Protein AF-E3BFI1-F1 (afdb_monomer_lite)

Sequence (284 aa):
MFFKNRLIMLGAMVSLSGAVFADGFNFNNPDGLTVDVVDENNTSLYHSMASMDGFGWTPQTDYVTVTAKNADNSEVFRKDFRTSLHGNGPMCNYTLLLSEYEGYKHEMSSLSSRGCTSDEDNYHPNTGVPKYTLDNASDHVFNPSFRKEGEEFAADSVHGWVRPGEIRTYTPDDAYWSSPSVNIHEGDILSTAAYDPYSSYIICEDNTPAMGTKTFVYRKVDGEYTCTLKAATGACENAWNNSQLYRKGDIVSYQGILWEARFVSYGFPPSNWLWKEVGTSECN

Foldseek 3Di:
DDDDDDDPPPPPPPPPVPPPQQEKEKEQALQQWWKWKAAPVRDTPDTGSANIDMDGHHDPHQWIWIWTAHPVRDTQDIDIKGFCPPPFDDHWYKYKYDDSPQGIWMDFAPRGGPVIDHTDDSGHDPAWWFKEKEHECAQFWWFKWKAFPPDDIDGQPPHGTQHNRYMYIDTCSGPRNCDPRHNDTFQTQMWIFTQTPVPGTATAGGRDGRTDYWYWYFYADPNDTHIYTDDPPDDDPQADDQADWDAAQRWHDDPQWIKGANHTDHNDDRPDPRIDTDGGHPHD

Radius of gyration: 22.27 Å; chains: 1; bounding box: 77×54×62 Å

Organism: NCBI:txid796620

pLDDT: mean 85.88, std 17.47, range [28.8, 98.69]

Structure (mmCIF, N/CA/C/O backbone):
data_AF-E3BFI1-F1
#
_entry.id   AF-E3BFI1-F1
#
loop_
_atom_site.group_PDB
_atom_site.id
_atom_site.type_symbol
_atom_site.label_atom_id
_atom_site.label_alt_id
_atom_site.label_comp_id
_atom_site.label_asym_id
_atom_site.label_entity_id
_atom_site.label_seq_id
_atom_site.pdbx_PDB_ins_code
_atom_site.Cartn_x
_atom_site.Cartn_y
_atom_site.Cartn_z
_atom_site.occupancy
_atom_site.B_iso_or_equiv
_atom_site.auth_seq_id
_atom_site.auth_comp_id
_atom_site.auth_asym_id
_atom_site.auth_atom_id
_atom_site.pdbx_PDB_model_num
ATOM 1 N N . MET A 1 1 ? 53.735 19.565 41.461 1.00 40.72 1 MET A N 1
ATOM 2 C CA . MET A 1 1 ? 53.172 20.334 40.334 1.00 40.72 1 MET A CA 1
ATOM 3 C C . MET A 1 1 ? 52.119 19.450 39.676 1.00 40.72 1 MET A C 1
ATOM 5 O O . MET A 1 1 ? 52.469 18.459 39.050 1.00 40.72 1 MET A O 1
ATOM 9 N N . PHE A 1 2 ? 50.848 19.717 39.986 1.00 30.78 2 PHE A N 1
ATOM 10 C CA . PHE A 1 2 ? 49.659 19.157 39.326 1.00 30.78 2 PHE A CA 1
ATOM 11 C C . PHE A 1 2 ? 49.600 19.702 37.872 1.00 30.78 2 PHE A C 1
ATOM 13 O O . PHE A 1 2 ? 50.243 20.712 37.616 1.00 30.78 2 PHE A O 1
ATOM 20 N N . PHE A 1 3 ? 48.937 19.166 36.845 1.00 28.80 3 PHE A N 1
ATOM 21 C CA . PHE A 1 3 ? 47.706 18.385 36.682 1.00 28.80 3 PHE A CA 1
ATOM 22 C C . PHE A 1 3 ? 47.855 17.527 35.402 1.00 28.80 3 PHE A C 1
ATOM 24 O O . PHE A 1 3 ? 48.334 18.026 34.385 1.00 28.80 3 PHE A O 1
ATOM 31 N N . LYS A 1 4 ? 47.396 16.267 35.403 1.00 32.38 4 LYS A N 1
ATOM 32 C CA . LYS A 1 4 ? 47.105 15.520 34.163 1.00 32.38 4 LYS A CA 1
ATOM 33 C C . LYS A 1 4 ? 45.621 15.722 33.853 1.00 32.38 4 LYS A C 1
ATOM 35 O O . LYS A 1 4 ? 44.774 15.177 34.557 1.00 32.38 4 LYS A O 1
ATOM 40 N N . ASN A 1 5 ? 45.328 16.524 32.830 1.00 31.64 5 ASN A N 1
ATOM 41 C CA . ASN A 1 5 ? 43.980 16.732 32.305 1.00 31.64 5 ASN A CA 1
ATOM 42 C C . ASN A 1 5 ? 43.389 15.392 31.853 1.00 31.64 5 ASN A C 1
ATOM 44 O O . ASN A 1 5 ? 43.805 14.828 30.842 1.00 31.64 5 ASN A O 1
ATOM 48 N N . ARG A 1 6 ? 42.415 14.880 32.609 1.00 34.94 6 ARG A N 1
ATOM 49 C CA . ARG A 1 6 ? 41.494 13.858 32.118 1.00 34.94 6 ARG A CA 1
ATOM 50 C C . ARG A 1 6 ? 40.399 14.582 31.350 1.00 34.94 6 ARG A C 1
ATOM 52 O O . ARG A 1 6 ? 39.534 15.214 31.946 1.00 34.94 6 ARG A O 1
ATOM 59 N N . LEU A 1 7 ? 40.489 14.510 30.028 1.00 31.66 7 LEU A N 1
ATOM 60 C CA . LEU A 1 7 ? 39.413 14.886 29.127 1.00 31.66 7 LEU A CA 1
ATOM 61 C C . LEU A 1 7 ? 38.266 13.893 29.366 1.00 31.66 7 LEU A C 1
ATOM 63 O O . LEU A 1 7 ? 38.377 12.712 29.037 1.00 31.66 7 LEU A O 1
ATOM 67 N N . ILE A 1 8 ? 37.209 14.349 30.030 1.00 37.03 8 ILE A N 1
ATOM 68 C CA . ILE A 1 8 ? 35.965 13.597 30.167 1.00 37.03 8 ILE A CA 1
ATOM 69 C C . ILE A 1 8 ? 35.281 13.694 28.804 1.00 37.03 8 ILE A C 1
ATOM 71 O O . ILE A 1 8 ? 34.771 14.752 28.442 1.00 37.03 8 ILE A O 1
ATOM 75 N N . MET A 1 9 ? 35.307 12.609 28.025 1.00 33.12 9 MET A N 1
ATOM 76 C CA . MET A 1 9 ? 34.379 12.454 26.908 1.00 33.12 9 MET A CA 1
ATOM 77 C C . MET A 1 9 ? 32.974 12.350 27.505 1.00 33.12 9 MET A C 1
ATOM 79 O O . MET A 1 9 ? 32.570 11.290 27.980 1.00 33.12 9 MET A O 1
ATOM 83 N N . LEU A 1 10 ? 32.237 13.464 27.514 1.00 35.16 10 LEU A N 1
ATOM 84 C CA . LEU A 1 10 ? 30.782 13.410 27.554 1.00 35.16 10 LEU A CA 1
ATOM 85 C C . LEU A 1 10 ? 30.345 12.780 26.229 1.00 35.16 10 LEU A C 1
ATOM 87 O O . LEU A 1 10 ? 30.295 13.446 25.197 1.00 35.16 10 LEU A O 1
ATOM 91 N N . GLY A 1 11 ? 30.075 11.477 26.258 1.00 33.56 11 GLY A N 1
ATOM 92 C CA . GLY A 1 11 ? 29.303 10.823 25.216 1.00 33.56 11 GLY A CA 1
ATOM 93 C C . GLY A 1 11 ? 27.906 11.424 25.231 1.00 33.56 11 GLY A C 1
ATOM 94 O O . GLY A 1 11 ? 27.077 11.050 26.056 1.00 33.56 11 GLY A O 1
ATOM 95 N N . ALA A 1 12 ? 27.661 12.389 24.349 1.00 34.16 12 ALA A N 1
ATOM 96 C CA . ALA A 1 12 ? 26.314 12.790 24.002 1.00 34.16 12 ALA A CA 1
ATOM 97 C C . ALA A 1 12 ? 25.669 11.594 23.291 1.00 34.16 12 ALA A C 1
ATOM 99 O O . ALA A 1 12 ? 25.825 11.420 22.084 1.00 34.16 12 ALA A O 1
ATOM 100 N N . MET A 1 13 ? 24.985 10.733 24.052 1.00 32.75 13 MET A N 1
ATOM 101 C CA . MET A 1 13 ? 23.931 9.899 23.488 1.00 32.75 13 MET A CA 1
ATOM 102 C C . MET A 1 13 ? 22.881 10.864 22.954 1.00 32.75 13 MET A C 1
ATOM 104 O O . MET A 1 13 ? 22.014 11.337 23.686 1.00 32.75 13 MET A O 1
ATOM 108 N N . VAL A 1 14 ? 22.993 11.193 21.673 1.00 31.41 14 VAL A N 1
ATOM 109 C CA . VAL A 1 14 ? 21.866 11.691 20.903 1.00 31.41 14 VAL A CA 1
ATOM 110 C C . VAL A 1 14 ? 20.932 10.496 20.776 1.00 31.41 14 VAL A C 1
ATOM 112 O O . VAL A 1 14 ? 21.025 9.701 19.846 1.00 31.41 14 VAL A O 1
ATOM 115 N N . SER A 1 15 ? 20.076 10.313 21.778 1.00 32.44 15 SER A N 1
ATOM 116 C CA . SER A 1 15 ? 18.879 9.508 21.630 1.00 32.44 15 SER A CA 1
ATOM 117 C C . SER A 1 15 ? 18.018 10.227 20.599 1.00 32.44 15 SER A C 1
ATOM 119 O O . SER A 1 15 ? 17.275 11.149 20.934 1.00 32.44 15 SER A O 1
ATOM 121 N N . LEU A 1 16 ? 18.159 9.841 19.330 1.00 34.09 16 LEU A N 1
ATOM 122 C CA . LEU A 1 16 ? 17.118 10.041 18.333 1.00 34.09 16 LEU A CA 1
ATOM 123 C C . LEU A 1 16 ? 15.912 9.216 18.790 1.00 34.09 16 LEU A C 1
ATOM 125 O O . LEU A 1 16 ? 15.670 8.112 18.318 1.00 34.09 16 LEU A O 1
ATOM 129 N N . SER A 1 17 ? 15.157 9.751 19.746 1.00 34.09 17 SER A N 1
ATOM 130 C CA . SER A 1 17 ? 13.766 9.382 19.953 1.00 34.09 17 SER A CA 1
ATOM 131 C C . SER A 1 17 ? 12.983 9.960 18.775 1.00 34.09 17 SER A C 1
ATOM 133 O O . SER A 1 17 ? 12.276 10.959 18.907 1.00 34.09 17 SER A O 1
ATOM 135 N N . GLY A 1 18 ? 13.191 9.385 17.587 1.00 35.09 18 GLY A N 1
ATOM 136 C CA . GLY A 1 18 ? 12.228 9.528 16.512 1.00 35.09 18 GLY A CA 1
ATOM 137 C C . GLY A 1 18 ? 10.927 8.973 17.061 1.00 35.09 18 GLY A C 1
ATOM 138 O O . GLY A 1 18 ? 10.922 7.867 17.598 1.00 35.09 18 GLY A O 1
ATOM 139 N N . ALA A 1 19 ? 9.866 9.771 17.039 1.00 37.41 19 ALA A N 1
ATOM 140 C CA . ALA A 1 19 ? 8.539 9.283 17.359 1.00 37.41 19 ALA A CA 1
ATOM 141 C C . ALA A 1 19 ? 8.238 8.134 16.388 1.00 37.41 19 ALA A C 1
ATOM 143 O O . ALA A 1 19 ? 7.923 8.366 15.223 1.00 37.41 19 ALA A O 1
ATOM 144 N N . VAL A 1 20 ? 8.442 6.899 16.841 1.00 49.16 20 VAL A N 1
ATOM 145 C CA . VAL A 1 20 ? 7.924 5.718 16.165 1.00 49.16 20 VAL A CA 1
ATOM 146 C C . VAL A 1 20 ? 6.441 5.769 16.487 1.00 49.16 20 VAL A C 1
ATOM 148 O O . VAL A 1 20 ? 6.041 5.441 17.603 1.00 49.16 20 VAL A O 1
ATOM 151 N N . PHE A 1 21 ? 5.645 6.328 15.575 1.00 56.88 21 PHE A N 1
ATOM 152 C CA . PHE A 1 21 ? 4.203 6.129 15.640 1.00 56.88 21 PHE A CA 1
ATOM 153 C C . PHE A 1 21 ? 3.983 4.620 15.656 1.00 56.88 21 PHE A C 1
ATOM 155 O O . PHE A 1 21 ? 4.569 3.907 14.841 1.00 56.88 21 PHE A O 1
ATOM 162 N N . ALA A 1 22 ? 3.269 4.145 16.674 1.00 77.81 22 ALA A N 1
ATOM 163 C CA . ALA A 1 22 ? 3.152 2.717 16.902 1.00 77.81 22 ALA A CA 1
ATOM 164 C C . ALA A 1 22 ? 2.227 2.089 15.863 1.00 77.81 22 ALA A C 1
ATOM 166 O O . ALA A 1 22 ? 2.491 0.975 15.463 1.00 77.81 22 ALA A O 1
ATOM 167 N N . ASP A 1 23 ? 1.204 2.802 15.390 1.00 94.25 23 ASP A N 1
ATOM 168 C CA . ASP A 1 23 ? 0.276 2.301 14.376 1.00 94.25 23 ASP A CA 1
ATOM 169 C C . ASP A 1 23 ? 0.094 3.325 13.255 1.00 94.25 23 ASP A C 1
ATOM 171 O O . ASP A 1 23 ? 0.345 4.524 13.440 1.00 94.25 23 ASP A O 1
ATOM 175 N N . GLY A 1 24 ? -0.360 2.863 12.093 1.00 95.69 24 GLY A N 1
ATOM 176 C CA . GLY A 1 24 ? -0.458 3.708 10.913 1.00 95.69 24 GLY A CA 1
ATOM 177 C C . GLY A 1 24 ? -1.244 3.098 9.763 1.00 95.69 24 GLY A C 1
ATOM 178 O O . GLY A 1 24 ? -1.373 1.880 9.625 1.00 95.69 24 GLY A O 1
ATOM 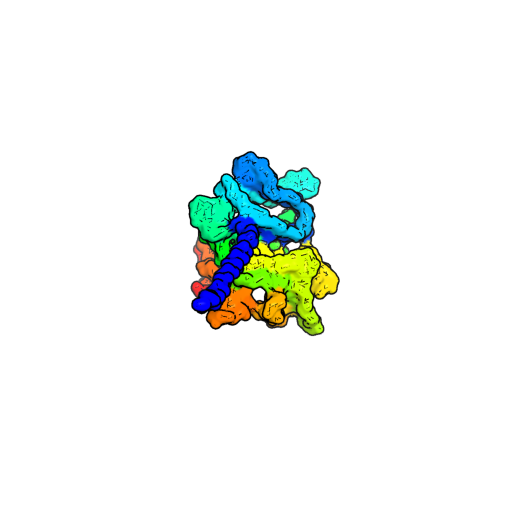179 N N . PHE A 1 25 ? -1.743 3.982 8.907 1.00 97.50 25 PHE A N 1
ATOM 180 C CA . PHE A 1 25 ? -2.407 3.640 7.658 1.00 97.50 25 PHE A CA 1
ATOM 181 C C . PHE A 1 25 ? -1.765 4.387 6.491 1.00 97.50 25 PHE A C 1
ATOM 183 O O . PHE A 1 25 ? -1.489 5.580 6.593 1.00 97.50 25 PHE A O 1
ATOM 190 N N . ASN A 1 26 ? -1.587 3.693 5.369 1.00 97.00 26 ASN A N 1
ATOM 191 C CA . ASN A 1 26 ? -1.408 4.293 4.047 1.00 97.00 26 ASN A CA 1
ATOM 192 C C . ASN A 1 26 ? -2.629 3.956 3.188 1.00 97.00 26 ASN A C 1
ATOM 194 O O . ASN A 1 26 ? -2.893 2.783 2.921 1.00 97.00 26 ASN A O 1
ATOM 198 N N . PHE A 1 27 ? -3.350 4.968 2.731 1.00 96.81 27 PHE A N 1
ATOM 199 C CA . PHE A 1 27 ? -4.522 4.829 1.882 1.00 96.81 27 PHE A CA 1
ATOM 200 C C . PHE A 1 27 ? -4.169 5.036 0.413 1.00 96.81 27 PHE A C 1
ATOM 202 O O . PHE A 1 27 ? -3.452 5.970 0.057 1.00 96.81 27 PHE A O 1
ATOM 209 N N . ASN A 1 28 ? -4.742 4.184 -0.425 1.00 96.00 28 ASN A N 1
ATOM 210 C CA . ASN A 1 28 ? -4.946 4.387 -1.843 1.00 96.00 28 ASN A CA 1
ATOM 211 C C . ASN A 1 28 ? -6.464 4.374 -2.085 1.00 96.00 28 ASN A C 1
ATOM 213 O O . ASN A 1 28 ? -7.166 3.439 -1.712 1.00 96.00 28 ASN A O 1
ATOM 217 N N . ASN A 1 29 ? -6.975 5.479 -2.595 1.00 95.25 29 ASN A N 1
ATOM 218 C CA . ASN A 1 29 ? -8.375 5.870 -2.634 1.00 95.25 29 ASN A CA 1
ATOM 219 C C . ASN A 1 29 ? -8.666 6.525 -3.999 1.00 95.25 29 ASN A C 1
ATOM 221 O O . ASN A 1 29 ? -8.952 7.724 -4.057 1.00 95.25 29 ASN A O 1
ATOM 225 N N . PRO A 1 30 ? -8.539 5.783 -5.114 1.00 91.62 30 PRO A N 1
ATOM 226 C CA . PRO A 1 30 ? -8.629 6.348 -6.464 1.00 91.62 30 PRO A CA 1
ATOM 227 C C . PRO A 1 30 ? -9.953 7.084 -6.720 1.00 91.62 30 PRO A C 1
ATOM 229 O O . PRO A 1 30 ? -9.971 8.093 -7.424 1.00 91.62 30 PRO A O 1
ATOM 232 N N . ASP A 1 31 ? -11.038 6.653 -6.070 1.00 92.62 31 ASP A N 1
ATOM 233 C CA . ASP A 1 31 ? -12.379 7.229 -6.228 1.00 92.62 31 ASP A CA 1
ATOM 234 C C . ASP A 1 31 ? -12.624 8.493 -5.380 1.00 92.62 31 ASP A C 1
ATOM 236 O O . ASP A 1 31 ? -13.695 9.097 -5.456 1.00 92.62 31 ASP A O 1
ATOM 240 N N . GLY A 1 32 ? -11.655 8.917 -4.560 1.00 94.25 32 GLY A N 1
ATOM 241 C CA . GLY A 1 32 ? -11.785 10.118 -3.729 1.00 94.25 32 GLY A CA 1
ATOM 242 C C . GLY A 1 32 ? -12.861 9.999 -2.646 1.00 94.25 32 GLY A C 1
ATOM 243 O O . GLY A 1 32 ? -13.525 10.984 -2.313 1.00 94.25 32 GLY A O 1
ATOM 244 N N . LEU A 1 33 ? -13.042 8.798 -2.088 1.00 97.12 33 LEU A N 1
ATOM 245 C CA . LEU A 1 33 ? -13.944 8.547 -0.966 1.00 97.12 33 LEU A CA 1
ATOM 246 C C . LEU A 1 33 ? -13.557 9.401 0.242 1.00 97.12 33 LEU A C 1
ATOM 248 O O . LEU A 1 33 ? -12.380 9.666 0.488 1.00 97.12 33 LEU A O 1
ATOM 252 N N . THR A 1 34 ? -14.543 9.779 1.048 1.00 98.19 34 THR A N 1
ATOM 253 C CA . THR A 1 34 ? -14.284 10.365 2.365 1.00 98.19 34 THR A CA 1
ATOM 254 C C . THR A 1 34 ? -13.900 9.253 3.330 1.00 98.19 34 THR A C 1
ATOM 256 O O . THR A 1 34 ? -14.739 8.413 3.654 1.00 98.19 34 THR A O 1
ATOM 259 N N . VAL A 1 35 ? -12.647 9.250 3.781 1.00 98.44 35 VAL A N 1
ATOM 260 C CA . VAL A 1 35 ? -12.095 8.266 4.716 1.00 98.44 35 VAL A CA 1
ATOM 261 C C . VAL A 1 35 ? -12.005 8.874 6.110 1.00 98.44 35 VAL A C 1
ATOM 263 O O . VAL A 1 35 ? -11.300 9.859 6.322 1.00 98.44 35 VAL A O 1
ATOM 266 N N . ASP A 1 36 ? -12.691 8.246 7.061 1.00 98.38 36 ASP A N 1
ATOM 267 C CA . ASP A 1 36 ? -12.677 8.570 8.485 1.00 98.38 36 ASP A CA 1
ATOM 268 C C . ASP A 1 36 ? -11.992 7.434 9.261 1.00 98.38 36 ASP A C 1
ATOM 270 O O . ASP A 1 36 ? -12.306 6.259 9.048 1.00 98.38 36 ASP A O 1
ATOM 274 N N . VAL A 1 37 ? -11.115 7.770 10.211 1.00 98.50 37 VAL A N 1
ATOM 275 C CA . VAL A 1 37 ? -10.626 6.811 11.217 1.00 98.50 37 VAL A CA 1
ATOM 276 C C . VAL A 1 37 ? -10.955 7.311 12.608 1.00 98.50 37 VAL A C 1
ATOM 278 O O . VAL A 1 37 ? -10.569 8.417 12.995 1.00 98.50 37 VAL A O 1
ATOM 281 N N . VAL A 1 38 ? -11.661 6.476 13.362 1.00 98.44 38 VAL A N 1
ATOM 282 C CA . VAL A 1 38 ? -12.193 6.811 14.681 1.00 98.44 38 VAL A CA 1
ATOM 283 C C . VAL A 1 38 ? -11.829 5.710 15.674 1.00 98.44 38 VAL A C 1
ATOM 285 O O . VAL A 1 38 ? -11.894 4.530 15.339 1.00 98.44 38 VAL A O 1
ATOM 288 N N . ASP A 1 39 ? -11.429 6.079 16.888 1.00 97.69 39 ASP A N 1
ATOM 289 C CA . ASP A 1 39 ? -11.148 5.115 17.958 1.00 97.69 39 ASP A CA 1
ATOM 290 C C . ASP A 1 39 ? -12.427 4.638 18.684 1.00 97.69 39 ASP A C 1
ATOM 292 O O . ASP A 1 39 ? -13.523 5.161 18.476 1.00 97.69 39 ASP A O 1
ATOM 296 N N . GLU A 1 40 ? -12.308 3.654 19.580 1.00 97.00 40 GLU A N 1
ATOM 297 C CA . GLU A 1 40 ? -13.454 3.127 20.350 1.00 97.00 40 GLU A CA 1
ATOM 298 C C . GLU A 1 40 ? -14.117 4.171 21.276 1.00 97.00 40 GLU A C 1
ATOM 300 O O . GLU A 1 40 ? -15.258 3.991 21.707 1.00 97.00 40 GLU A O 1
ATOM 305 N N . ASN A 1 41 ? -13.437 5.287 21.562 1.00 97.19 41 ASN A N 1
ATOM 306 C CA . ASN A 1 41 ? -13.971 6.408 22.337 1.00 97.19 41 ASN A CA 1
ATOM 307 C C . ASN A 1 41 ? -14.670 7.462 21.457 1.00 97.19 41 ASN A C 1
ATOM 309 O O . ASN A 1 41 ? -15.078 8.508 21.967 1.00 97.19 41 ASN A O 1
ATOM 313 N N . ASN A 1 42 ? -14.843 7.196 20.158 1.00 96.88 42 ASN A N 1
ATOM 314 C CA . ASN A 1 42 ? -15.331 8.134 19.145 1.00 96.88 42 ASN A CA 1
ATOM 315 C C . ASN A 1 42 ? -14.411 9.346 18.898 1.00 96.88 42 ASN A C 1
ATOM 317 O O . ASN A 1 42 ? -14.862 10.391 18.422 1.00 96.88 42 ASN A O 1
ATOM 321 N N . THR A 1 43 ? -13.120 9.229 19.202 1.00 97.62 43 THR A N 1
ATOM 322 C CA . THR A 1 43 ? -12.121 10.249 18.871 1.00 97.62 43 THR A CA 1
ATOM 323 C C . THR A 1 43 ? -11.756 10.137 17.398 1.00 97.62 43 THR A C 1
ATOM 325 O O . THR A 1 43 ? -11.266 9.100 16.953 1.00 97.62 43 THR A O 1
ATOM 328 N N . SER A 1 44 ? -11.955 11.215 16.637 1.00 97.56 44 SER A N 1
ATOM 329 C CA . SER A 1 44 ? -11.498 11.296 15.246 1.00 97.56 44 SER A CA 1
ATOM 330 C C . SER A 1 44 ? -9.974 11.382 15.207 1.00 97.56 44 SER A C 1
ATOM 332 O O . SER A 1 44 ? -9.396 12.362 15.679 1.00 97.56 44 SER A O 1
ATOM 334 N N . LEU A 1 45 ? -9.333 10.372 14.628 1.00 97.38 45 LEU A N 1
ATOM 335 C CA . LEU A 1 45 ? -7.881 10.312 14.451 1.00 97.38 45 LEU A CA 1
ATOM 336 C C . LEU A 1 45 ? -7.458 10.839 13.080 1.00 97.38 45 LEU A C 1
ATOM 338 O O . LEU A 1 45 ? -6.398 11.447 12.953 1.00 97.38 45 LEU A O 1
ATOM 342 N N . TYR A 1 46 ? -8.295 10.619 12.065 1.00 97.94 46 TYR A N 1
ATOM 343 C CA . TYR A 1 46 ? -8.002 10.982 10.685 1.00 97.94 46 TYR A CA 1
ATOM 344 C C . TYR A 1 46 ? -9.279 11.239 9.887 1.00 97.94 46 TYR A C 1
ATOM 346 O O . TYR A 1 46 ? -10.306 10.609 10.138 1.00 97.94 46 TYR A O 1
ATOM 354 N N . HIS A 1 47 ? -9.183 12.165 8.935 1.00 97.62 47 HIS A N 1
ATOM 355 C CA . HIS A 1 47 ? -10.232 12.508 7.983 1.00 97.62 47 HIS A CA 1
ATOM 356 C C . HIS A 1 47 ? -9.594 13.042 6.697 1.00 97.62 47 HIS A C 1
ATOM 358 O O . HIS A 1 47 ? -8.840 14.018 6.755 1.00 97.62 47 HIS A O 1
ATOM 364 N N . SER A 1 48 ? -9.895 12.441 5.546 1.00 96.94 48 SER A N 1
ATOM 365 C CA . SER A 1 48 ? -9.388 12.906 4.251 1.00 96.94 48 SER A CA 1
ATOM 366 C C . SER A 1 48 ? -10.239 12.419 3.082 1.00 96.94 48 SER A C 1
ATOM 368 O O . SER A 1 48 ? -10.924 11.406 3.173 1.00 96.94 48 SER A O 1
ATOM 370 N N . MET A 1 49 ? -10.153 13.143 1.967 1.00 95.81 49 MET A N 1
ATOM 371 C CA . MET A 1 49 ? -10.657 12.730 0.648 1.00 95.81 49 MET A CA 1
ATOM 372 C C . MET A 1 49 ? -9.516 12.608 -0.372 1.00 95.81 49 MET A C 1
ATOM 374 O O . MET A 1 49 ? -9.751 12.565 -1.577 1.00 95.81 49 MET A O 1
ATOM 378 N N . ALA A 1 50 ? -8.263 12.652 0.088 1.00 93.38 50 ALA A N 1
ATOM 379 C CA . ALA A 1 50 ? -7.116 12.539 -0.795 1.00 93.38 50 ALA A CA 1
ATOM 380 C C . ALA A 1 50 ? -7.135 11.181 -1.504 1.00 93.38 50 ALA A C 1
ATOM 382 O O . ALA A 1 50 ? -7.470 10.159 -0.899 1.00 93.38 50 ALA A O 1
ATOM 383 N N . SER A 1 51 ? -6.747 11.182 -2.780 1.00 90.69 51 SER A N 1
ATOM 384 C CA . SER A 1 51 ? -6.690 9.958 -3.579 1.00 90.69 51 SER A CA 1
ATOM 385 C C . SER A 1 51 ? -5.644 8.977 -3.069 1.00 90.69 51 SER A C 1
ATOM 387 O O . SER A 1 51 ? -5.741 7.781 -3.286 1.00 90.69 51 SER A O 1
ATOM 389 N N . MET A 1 52 ? -4.643 9.474 -2.360 1.00 91.50 52 MET A N 1
ATOM 390 C CA . MET A 1 52 ? -3.689 8.679 -1.616 1.00 91.50 52 MET A CA 1
ATOM 391 C C . MET A 1 52 ? -3.143 9.562 -0.493 1.00 91.50 52 MET A C 1
ATOM 393 O O . MET A 1 52 ? -2.876 10.746 -0.723 1.00 91.50 52 MET A O 1
ATOM 397 N N . ASP A 1 53 ? -2.959 9.012 0.699 1.00 93.06 53 ASP A N 1
ATOM 398 C CA . ASP A 1 53 ? -2.433 9.729 1.867 1.00 93.06 53 ASP A CA 1
ATOM 399 C C . ASP A 1 53 ? -2.067 8.724 2.968 1.00 93.06 53 ASP A C 1
ATOM 401 O O . ASP A 1 53 ? -2.416 7.548 2.886 1.00 93.06 53 ASP A O 1
ATOM 405 N N . GLY A 1 54 ? -1.370 9.158 4.011 1.00 92.69 54 GLY A N 1
ATOM 406 C CA . GLY A 1 54 ? -1.040 8.297 5.137 1.00 92.69 54 GLY A CA 1
ATOM 407 C C . GLY A 1 54 ? -0.957 9.056 6.448 1.00 92.69 54 GLY A C 1
ATOM 408 O O . GLY A 1 54 ? -0.610 10.234 6.494 1.00 92.69 54 GLY A O 1
ATOM 409 N N . PHE A 1 55 ? -1.259 8.365 7.54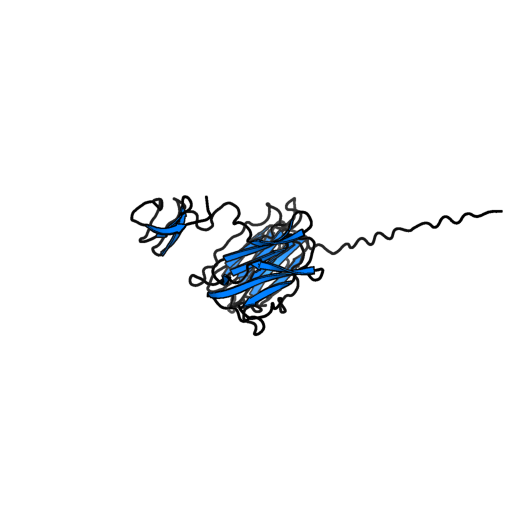2 1.00 93.56 55 PHE A N 1
ATOM 410 C CA . PHE A 1 55 ? -1.107 8.924 8.879 1.00 93.56 55 PHE A CA 1
ATOM 411 C C . PHE A 1 55 ? -0.692 7.851 9.883 1.00 93.56 55 PHE A C 1
ATOM 413 O O . PHE A 1 55 ? -1.009 6.672 9.732 1.00 93.56 55 PHE A O 1
ATOM 420 N N . GLY A 1 56 ? 0.017 8.285 10.923 1.00 93.62 56 GLY A N 1
ATOM 421 C CA . GLY A 1 56 ? 0.406 7.455 12.058 1.00 93.62 56 GLY A CA 1
ATOM 422 C C . GLY A 1 56 ? -0.144 8.020 13.361 1.00 93.62 56 GLY A C 1
ATOM 423 O O . GLY A 1 56 ? -0.346 9.231 13.487 1.00 93.62 56 GLY A O 1
ATOM 424 N N . TRP A 1 57 ? -0.376 7.154 14.343 1.00 94.19 57 TRP A N 1
ATOM 425 C CA . TRP A 1 57 ? -0.839 7.552 15.669 1.00 94.19 57 TRP A CA 1
ATOM 426 C C . TRP A 1 57 ? -0.265 6.658 16.774 1.00 94.19 57 TRP A C 1
ATOM 428 O O . TRP A 1 57 ? 0.381 5.636 16.536 1.00 94.19 57 TRP A O 1
ATOM 438 N N . THR A 1 58 ? -0.490 7.078 18.019 1.00 93.06 58 THR A N 1
ATOM 439 C CA . THR A 1 58 ? -0.215 6.267 19.209 1.00 93.06 58 THR A CA 1
ATOM 440 C C . THR A 1 58 ? -1.546 5.747 19.745 1.00 93.06 58 THR A C 1
ATOM 442 O O . THR A 1 58 ? -2.367 6.566 20.174 1.00 93.06 58 THR A O 1
ATOM 445 N N . PRO A 1 59 ? -1.791 4.428 19.749 1.00 92.75 59 PRO A N 1
ATOM 446 C CA . PRO A 1 59 ? -3.094 3.891 20.110 1.00 92.75 59 PRO A CA 1
ATOM 447 C C . PRO A 1 59 ? -3.441 4.167 21.576 1.00 92.75 59 PRO A C 1
ATOM 449 O O . PRO A 1 59 ? -2.575 4.133 22.451 1.00 92.75 59 PRO A O 1
ATOM 452 N N . GLN A 1 60 ? -4.718 4.461 21.827 1.00 93.25 60 GLN A N 1
ATOM 453 C CA . GLN A 1 60 ? -5.312 4.611 23.167 1.00 93.25 60 GLN A CA 1
ATOM 454 C C . GLN A 1 60 ? -6.406 3.564 23.441 1.00 93.25 60 GLN A C 1
ATOM 456 O O . GLN A 1 60 ? -6.904 3.466 24.560 1.00 93.25 60 GLN A O 1
ATOM 461 N N . THR A 1 61 ? -6.775 2.797 22.418 1.00 94.81 61 THR A N 1
ATOM 462 C CA . THR A 1 61 ? -7.845 1.795 22.389 1.00 94.81 61 THR A CA 1
ATOM 463 C C . THR A 1 61 ? -7.334 0.542 21.679 1.00 94.81 61 THR A C 1
ATOM 465 O O . THR A 1 61 ? -6.293 0.598 21.017 1.00 94.81 61 THR A O 1
ATOM 468 N N . ASP A 1 62 ? -8.036 -0.583 21.808 1.00 93.00 62 ASP A N 1
ATOM 469 C CA . ASP A 1 62 ? -7.649 -1.852 21.174 1.00 93.00 62 ASP A CA 1
ATOM 470 C C . ASP A 1 62 ? -8.000 -1.883 19.685 1.00 93.00 62 ASP A C 1
ATOM 472 O O . ASP A 1 62 ? -7.374 -2.611 18.907 1.00 93.00 62 ASP A O 1
ATOM 476 N N . TYR A 1 63 ? -8.987 -1.079 19.288 1.00 96.38 63 TYR A N 1
ATOM 477 C CA . TYR A 1 63 ? -9.441 -0.978 17.910 1.00 96.38 63 TYR A CA 1
ATOM 478 C C . TYR A 1 63 ? -9.595 0.468 17.446 1.00 96.38 63 TYR A C 1
ATOM 480 O O . TYR A 1 63 ? -9.780 1.399 18.235 1.00 96.38 63 TYR A O 1
ATOM 488 N N . VAL A 1 64 ? -9.545 0.628 16.128 1.00 98.12 64 VAL A N 1
ATOM 489 C CA . VAL A 1 64 ? -10.011 1.807 15.400 1.00 98.12 64 VAL A CA 1
ATOM 490 C C . VAL A 1 64 ? -10.951 1.341 14.294 1.00 98.12 64 VAL A C 1
ATOM 492 O O . VAL A 1 64 ? -10.694 0.325 13.652 1.00 98.12 64 VAL A O 1
ATOM 495 N N . THR A 1 65 ? -12.031 2.069 14.050 1.00 98.69 65 THR A N 1
ATOM 496 C CA . THR A 1 65 ? -12.910 1.831 12.905 1.00 98.69 65 THR A CA 1
ATOM 497 C C . THR A 1 65 ? -12.479 2.735 11.761 1.00 98.69 65 THR A C 1
ATOM 499 O O . THR A 1 65 ? -12.470 3.960 11.901 1.00 98.69 65 THR A O 1
ATOM 502 N N . VAL A 1 66 ? -12.171 2.139 10.611 1.00 98.69 66 VAL A N 1
ATOM 503 C CA . VAL A 1 66 ? -12.013 2.861 9.347 1.00 98.69 66 VAL A CA 1
ATOM 504 C C . VAL A 1 66 ? -13.350 2.823 8.619 1.00 98.69 66 VAL A C 1
ATOM 506 O O . VAL A 1 66 ? -13.924 1.748 8.445 1.00 98.69 66 VAL A O 1
ATOM 509 N N . THR A 1 67 ? -13.847 3.984 8.200 1.00 98.62 67 THR A N 1
ATOM 510 C CA . THR A 1 67 ? -15.060 4.112 7.384 1.00 98.62 67 THR A CA 1
ATOM 511 C C . THR A 1 67 ? -14.729 4.879 6.113 1.00 98.62 67 THR A C 1
ATOM 513 O O . THR A 1 67 ? -14.081 5.918 6.192 1.00 98.62 67 THR A O 1
ATOM 516 N N . ALA A 1 68 ? -15.187 4.399 4.959 1.00 98.31 68 ALA A N 1
ATOM 517 C CA . ALA A 1 68 ? -15.123 5.135 3.702 1.00 98.31 68 ALA A CA 1
ATOM 518 C C . ALA A 1 68 ? -16.537 5.381 3.173 1.00 98.31 68 ALA A C 1
ATOM 520 O O . ALA A 1 68 ? -17.387 4.483 3.198 1.00 98.31 68 ALA A O 1
ATOM 521 N N . LYS A 1 69 ? -16.792 6.606 2.714 1.00 98.31 69 LYS A N 1
ATOM 522 C CA . LYS A 1 69 ? -18.096 7.047 2.211 1.00 98.31 69 LYS A CA 1
ATOM 523 C C . LYS A 1 69 ? -17.953 7.707 0.850 1.00 98.31 69 LYS A C 1
ATOM 525 O O . LYS A 1 69 ? -16.968 8.405 0.607 1.00 98.31 69 LYS A O 1
ATOM 530 N N . ASN A 1 70 ? -18.941 7.522 -0.013 1.00 96.44 70 ASN A N 1
ATOM 531 C CA . ASN A 1 70 ? -18.998 8.233 -1.287 1.00 96.44 70 ASN A CA 1
ATOM 532 C C . ASN A 1 70 ? -19.543 9.670 -1.099 1.00 96.44 70 ASN A C 1
ATOM 534 O O . ASN A 1 70 ? -19.824 10.123 0.016 1.00 96.44 70 ASN A O 1
ATOM 538 N N . ALA A 1 71 ? -19.720 10.398 -2.204 1.00 93.19 71 ALA A N 1
ATOM 539 C CA . ALA A 1 71 ? -20.164 11.794 -2.186 1.00 93.19 71 ALA A CA 1
ATOM 540 C C . ALA A 1 71 ? -21.582 12.011 -1.614 1.00 93.19 71 ALA A C 1
ATOM 542 O O . ALA A 1 71 ? -21.900 13.127 -1.195 1.00 93.19 71 ALA A O 1
ATOM 543 N N . ASP A 1 72 ? -22.437 10.981 -1.587 1.00 94.88 72 ASP A N 1
ATOM 544 C CA . ASP A 1 72 ? -23.783 11.059 -1.001 1.00 94.88 72 ASP A CA 1
ATOM 545 C C . ASP A 1 72 ? -23.829 10.671 0.492 1.00 94.88 72 ASP A C 1
ATOM 547 O O . ASP A 1 72 ? -24.901 10.684 1.103 1.00 94.88 72 ASP A O 1
ATOM 551 N N . ASN A 1 73 ? -22.657 10.434 1.098 1.00 94.06 73 ASN A N 1
ATOM 552 C CA . ASN A 1 73 ? -22.437 9.937 2.459 1.00 94.06 73 ASN A CA 1
ATOM 553 C C . ASN A 1 73 ? -22.884 8.489 2.708 1.00 94.06 73 ASN A C 1
ATOM 555 O O . ASN A 1 73 ? -22.917 8.070 3.872 1.00 94.06 73 ASN A O 1
ATOM 559 N N . SER A 1 74 ? -23.209 7.709 1.677 1.00 95.62 74 SER A N 1
ATOM 560 C CA . SER A 1 74 ? -23.404 6.273 1.856 1.00 95.62 74 SER A CA 1
ATOM 561 C C . SER A 1 74 ? -22.076 5.579 2.152 1.00 95.62 74 SER A C 1
ATOM 563 O O . SER A 1 74 ? -21.015 5.920 1.628 1.00 95.62 74 SER A O 1
ATOM 565 N N . GLU A 1 75 ? -22.140 4.625 3.075 1.00 96.94 75 GLU A N 1
ATOM 566 C CA . GLU A 1 75 ? -20.996 3.835 3.510 1.00 96.94 75 GLU A CA 1
ATOM 567 C C . GLU A 1 75 ? -20.678 2.769 2.461 1.00 96.94 75 GLU A C 1
ATOM 569 O O . GLU A 1 75 ? -21.517 1.917 2.167 1.00 96.94 75 GLU A O 1
ATOM 574 N N . VAL A 1 76 ? -19.461 2.817 1.918 1.00 95.81 76 VAL A N 1
ATOM 575 C CA . VAL A 1 76 ? -18.952 1.820 0.961 1.00 95.81 76 VAL A CA 1
ATOM 576 C C . VAL A 1 76 ? -18.008 0.824 1.633 1.00 95.81 76 VAL A C 1
ATOM 578 O O . VAL A 1 76 ? -17.865 -0.311 1.186 1.00 95.81 76 VAL A O 1
ATOM 581 N N . PHE A 1 77 ? -17.392 1.228 2.745 1.00 97.56 77 PHE A N 1
ATOM 582 C CA . PHE A 1 77 ? -16.507 0.390 3.540 1.00 97.56 77 PHE A CA 1
ATOM 583 C C . PHE A 1 77 ? -16.596 0.772 5.014 1.00 97.56 77 PHE A C 1
ATOM 585 O O . PHE A 1 77 ? -16.568 1.955 5.358 1.00 97.56 77 PHE A O 1
ATOM 592 N N . ARG A 1 78 ? -16.632 -0.235 5.887 1.00 97.62 78 ARG A N 1
ATOM 593 C CA . ARG A 1 78 ? -16.466 -0.067 7.329 1.00 97.62 78 ARG A CA 1
ATOM 594 C C . ARG A 1 78 ? -15.842 -1.309 7.928 1.00 97.62 78 ARG A C 1
ATOM 596 O O . ARG A 1 78 ? -16.382 -2.406 7.784 1.00 97.62 78 ARG A O 1
ATOM 603 N N . LYS A 1 79 ? -14.725 -1.139 8.629 1.00 97.69 79 LYS A N 1
ATOM 604 C CA . LYS A 1 79 ? -14.032 -2.249 9.282 1.00 97.69 79 LYS A CA 1
ATOM 605 C C . LYS A 1 79 ? -13.259 -1.788 10.506 1.00 97.69 79 LYS A C 1
ATOM 607 O O . LYS A 1 79 ? -12.689 -0.698 10.521 1.00 97.69 79 LYS A O 1
ATOM 612 N N . ASP A 1 80 ? -13.217 -2.663 11.502 1.00 96.62 80 ASP A N 1
ATOM 613 C CA . ASP A 1 80 ? -12.411 -2.473 12.699 1.00 96.62 80 ASP A CA 1
ATOM 614 C C . ASP A 1 80 ? -11.006 -3.048 12.486 1.00 96.62 80 ASP A C 1
ATOM 616 O O . ASP A 1 80 ? -10.821 -4.192 12.053 1.00 96.62 80 ASP A O 1
ATOM 620 N N . PHE A 1 81 ? -10.007 -2.239 12.811 1.00 96.75 81 PHE A N 1
ATOM 621 C CA . PHE A 1 81 ? -8.597 -2.583 12.759 1.00 96.75 81 PHE A CA 1
ATOM 622 C C . PHE A 1 81 ? -8.031 -2.625 14.162 1.00 96.75 81 PHE A C 1
ATOM 624 O O . PHE A 1 81 ? -8.257 -1.718 14.963 1.00 96.75 81 PHE A O 1
ATOM 631 N N . ARG A 1 82 ? -7.283 -3.683 14.459 1.00 94.50 82 ARG A N 1
ATOM 632 C CA . ARG A 1 82 ? -6.635 -3.830 15.751 1.00 94.50 82 ARG A CA 1
ATOM 633 C C . ARG A 1 82 ? -5.415 -2.925 15.843 1.00 94.50 82 ARG A C 1
ATOM 635 O O . ARG A 1 82 ? -4.683 -2.763 14.864 1.00 94.50 82 ARG A O 1
ATOM 642 N N . THR A 1 83 ? -5.189 -2.385 17.028 1.00 94.56 83 THR A N 1
ATOM 643 C CA . THR A 1 83 ? -4.024 -1.568 17.355 1.00 94.56 83 THR A CA 1
ATOM 644 C C . THR A 1 83 ? -2.899 -2.406 17.968 1.00 94.56 83 THR A C 1
ATOM 646 O O . THR A 1 83 ? -3.101 -3.556 18.383 1.00 94.56 83 THR A O 1
ATOM 649 N N . SER A 1 84 ? -1.705 -1.821 18.082 1.00 90.75 84 SER A N 1
ATOM 650 C CA . SER A 1 84 ? -0.554 -2.445 18.753 1.00 90.75 84 SER A CA 1
ATOM 651 C C . SER A 1 84 ? -0.664 -2.507 20.284 1.00 90.75 84 SER A C 1
ATOM 653 O O . SER A 1 84 ? 0.237 -3.019 20.965 1.00 90.75 84 SER A O 1
ATOM 655 N N . LEU A 1 85 ? -1.767 -2.014 20.855 1.00 88.06 85 LEU A N 1
ATOM 656 C CA . LEU A 1 85 ? -2.001 -1.977 22.294 1.00 88.06 85 LEU A CA 1
ATOM 657 C C . LEU A 1 85 ? -2.104 -3.404 22.890 1.00 88.06 85 LEU A C 1
ATOM 659 O O . LEU A 1 85 ? -2.284 -4.400 22.188 1.00 88.06 85 LEU A O 1
ATOM 663 N N . HIS A 1 86 ? -1.882 -3.526 24.203 1.00 78.31 86 HIS A N 1
ATOM 664 C CA . HIS A 1 86 ? -2.012 -4.776 24.978 1.00 78.31 86 HIS A CA 1
ATOM 665 C C . HIS A 1 86 ? -1.284 -6.025 24.428 1.00 78.31 86 HIS A C 1
ATOM 667 O O . HIS A 1 86 ? -1.756 -7.151 24.569 1.00 78.31 86 HIS A O 1
ATOM 673 N N . GLY A 1 87 ? -0.070 -5.854 23.898 1.00 64.31 87 GLY A N 1
ATOM 674 C CA . GLY A 1 87 ? 0.806 -6.977 23.530 1.00 64.31 87 GLY A CA 1
ATOM 675 C C . GLY A 1 87 ? 0.851 -7.289 22.036 1.00 64.31 87 GLY A C 1
ATOM 676 O O . GLY A 1 87 ? 1.590 -8.187 21.640 1.00 64.31 87 GLY A O 1
ATOM 677 N N . ASN A 1 88 ? 0.165 -6.499 21.207 1.00 65.06 88 ASN A N 1
ATOM 678 C CA . ASN A 1 88 ? 0.284 -6.520 19.747 1.00 65.06 88 ASN A CA 1
ATOM 679 C C . ASN A 1 88 ? 1.459 -5.646 19.250 1.00 65.06 88 ASN A C 1
ATOM 681 O O . ASN A 1 88 ? 1.393 -5.042 18.185 1.00 65.06 88 ASN A O 1
ATOM 685 N N . GLY A 1 89 ? 2.550 -5.559 20.017 1.00 70.62 89 GLY A N 1
ATOM 686 C CA . GLY A 1 89 ? 3.753 -4.829 19.606 1.00 70.62 89 GLY A CA 1
ATOM 687 C C . GLY A 1 89 ? 4.534 -5.555 18.494 1.00 70.62 89 GLY A C 1
ATOM 688 O O . GLY A 1 89 ? 4.365 -6.768 18.325 1.00 70.62 89 GLY A O 1
ATOM 689 N N . PRO A 1 90 ? 5.420 -4.853 17.759 1.00 77.94 90 PRO A N 1
ATOM 690 C CA . PRO A 1 90 ? 5.833 -3.466 17.994 1.00 77.94 90 PRO A CA 1
ATOM 691 C C . PRO A 1 90 ? 4.924 -2.412 17.343 1.00 77.94 90 PRO A C 1
ATOM 693 O O . PRO A 1 90 ? 4.981 -1.263 17.767 1.00 77.94 90 PRO A O 1
ATOM 696 N N . MET A 1 91 ? 4.122 -2.801 16.346 1.00 89.75 91 MET A N 1
ATOM 697 C CA . MET A 1 91 ? 3.252 -1.911 15.575 1.00 89.75 91 MET A CA 1
ATOM 698 C C . MET A 1 91 ? 2.111 -2.657 14.881 1.00 89.75 91 MET A C 1
ATOM 700 O O . MET A 1 91 ? 2.233 -3.860 14.635 1.00 89.75 91 MET A O 1
ATOM 704 N N . CYS A 1 92 ? 1.056 -1.930 14.513 1.00 92.88 92 CYS A N 1
ATOM 705 C CA . CYS A 1 92 ? 0.060 -2.340 13.529 1.00 92.88 92 CYS A CA 1
ATOM 706 C C . CYS A 1 92 ? -0.036 -1.295 12.411 1.00 92.88 92 CYS A C 1
ATOM 708 O O . CYS A 1 92 ? -0.780 -0.318 12.510 1.00 92.88 92 CYS A O 1
ATOM 710 N N . ASN A 1 93 ? 0.723 -1.527 11.338 1.00 95.81 93 ASN A N 1
ATOM 711 C CA . ASN A 1 93 ? 0.740 -0.674 10.156 1.00 95.81 93 ASN A CA 1
ATOM 712 C C . ASN A 1 93 ? 0.098 -1.383 8.973 1.00 95.81 93 ASN A C 1
ATOM 714 O O . ASN A 1 93 ? 0.460 -2.521 8.659 1.00 95.81 93 ASN A O 1
ATOM 718 N N . TYR A 1 94 ? -0.797 -0.679 8.287 1.00 97.25 94 TYR A N 1
ATOM 719 C CA . TYR A 1 94 ? -1.551 -1.227 7.170 1.00 97.25 94 TYR A CA 1
ATOM 720 C C . TYR A 1 94 ? -1.487 -0.324 5.940 1.00 97.25 94 TYR A C 1
ATOM 722 O O . TYR A 1 94 ? -1.353 0.897 6.038 1.00 97.25 94 TYR A O 1
ATOM 730 N N . THR A 1 95 ? -1.655 -0.927 4.771 1.00 97.62 95 THR A N 1
ATOM 731 C CA . THR A 1 95 ? -2.060 -0.231 3.551 1.00 97.62 95 THR A CA 1
ATOM 732 C C . THR A 1 95 ? -3.492 -0.616 3.230 1.00 97.62 95 THR A C 1
ATOM 734 O O . THR A 1 95 ? -3.839 -1.787 3.360 1.00 97.62 95 THR A O 1
ATOM 737 N N . LEU A 1 96 ? -4.324 0.350 2.848 1.00 97.69 96 LEU A N 1
ATOM 738 C CA . LEU A 1 96 ? -5.701 0.132 2.416 1.00 97.69 96 LEU A CA 1
ATOM 739 C C . LEU A 1 96 ? -5.866 0.677 1.004 1.00 97.69 96 LEU A C 1
ATOM 741 O O 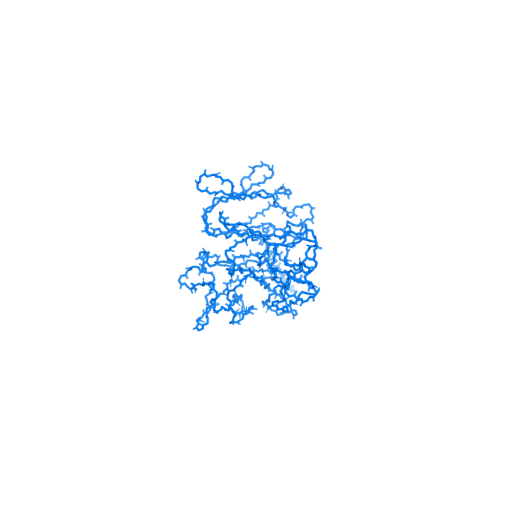. LEU A 1 96 ? -5.559 1.837 0.758 1.00 97.69 96 LEU A O 1
ATOM 745 N N . LEU A 1 97 ? -6.380 -0.151 0.108 1.00 96.00 97 LEU A N 1
ATOM 746 C CA . LEU A 1 97 ? -6.889 0.230 -1.199 1.00 96.00 97 LEU A CA 1
ATOM 747 C C . LEU A 1 97 ? -8.421 0.214 -1.123 1.00 96.00 97 LEU A C 1
ATOM 749 O O . LEU A 1 97 ? -8.999 -0.802 -0.734 1.00 96.00 97 LEU A O 1
ATOM 753 N N . LEU A 1 98 ? -9.065 1.334 -1.441 1.00 96.06 98 LEU A N 1
ATOM 754 C CA . LEU A 1 98 ? -10.502 1.551 -1.277 1.00 96.06 98 LEU A CA 1
ATOM 755 C C . LEU A 1 98 ? -11.109 2.080 -2.578 1.00 96.06 98 LEU A C 1
ATOM 757 O O . LEU A 1 98 ? -10.705 3.136 -3.054 1.00 96.06 98 LEU A O 1
ATOM 761 N N . SER A 1 99 ? -12.109 1.383 -3.110 1.00 92.75 99 SER A N 1
ATOM 762 C CA . SER A 1 99 ? -12.886 1.808 -4.274 1.00 92.75 99 SER A CA 1
ATOM 763 C C . SER A 1 99 ? -14.384 1.623 -4.024 1.00 92.75 99 SER A C 1
ATOM 765 O O . SER A 1 99 ? -14.817 0.635 -3.431 1.00 92.75 99 SER A O 1
ATOM 767 N N . GLU A 1 100 ? -15.189 2.570 -4.508 1.00 91.50 100 GLU A N 1
ATOM 768 C CA . GLU A 1 100 ? -16.651 2.462 -4.551 1.00 91.50 100 GLU A CA 1
ATOM 769 C C . GLU A 1 100 ? -17.100 1.301 -5.450 1.00 91.50 100 GLU A C 1
ATOM 771 O O . GLU A 1 100 ? -18.094 0.633 -5.163 1.00 91.50 100 GLU A O 1
ATOM 776 N N . TYR A 1 101 ? -16.367 1.064 -6.538 1.00 88.12 101 TYR A N 1
ATOM 777 C CA . TYR A 1 101 ? -16.776 0.165 -7.616 1.00 88.12 101 TYR A CA 1
ATOM 778 C C . TYR A 1 101 ? -16.082 -1.192 -7.553 1.00 88.12 101 TYR A C 1
ATOM 780 O O . TYR A 1 101 ? -16.691 -2.209 -7.888 1.00 88.12 101 TYR A O 1
ATOM 788 N N . GLU A 1 102 ? -14.821 -1.211 -7.127 1.00 88.25 102 GLU A N 1
ATOM 789 C CA . GLU A 1 102 ? -13.966 -2.399 -7.187 1.00 88.25 102 GLU A CA 1
ATOM 790 C C . GLU A 1 102 ? -13.803 -3.078 -5.823 1.00 88.25 102 GLU A C 1
ATOM 792 O O . GLU A 1 102 ? -13.291 -4.191 -5.749 1.00 88.25 102 GLU A O 1
ATOM 797 N N . GLY A 1 103 ? -14.296 -2.466 -4.743 1.00 91.25 103 GLY A N 1
ATOM 798 C CA . GLY A 1 103 ? -14.241 -3.019 -3.394 1.00 91.25 103 GLY A CA 1
ATOM 799 C C . GLY A 1 103 ? -13.022 -2.536 -2.617 1.00 91.25 103 GLY A C 1
ATOM 800 O O . GLY A 1 103 ? -12.616 -1.379 -2.717 1.00 91.25 103 GLY A O 1
ATOM 801 N N . TYR A 1 104 ? -12.450 -3.400 -1.782 1.00 93.06 104 TYR A N 1
ATOM 802 C CA . TYR A 1 104 ? -11.358 -3.001 -0.897 1.00 93.06 104 TYR A CA 1
ATOM 803 C C . TYR A 1 104 ? -10.322 -4.093 -0.710 1.00 93.06 104 TYR A C 1
ATOM 805 O O . TYR A 1 104 ? -10.615 -5.285 -0.761 1.00 93.06 104 TYR A O 1
ATOM 813 N N . LYS A 1 105 ? -9.108 -3.664 -0.397 1.00 93.00 105 LYS A N 1
ATOM 814 C CA . LYS A 1 105 ? -8.007 -4.537 -0.022 1.00 93.00 105 LYS A CA 1
ATOM 815 C C . LYS A 1 105 ? -7.216 -3.887 1.089 1.00 93.00 105 LYS A C 1
ATOM 817 O O . LYS A 1 105 ? -7.027 -2.674 1.088 1.00 93.00 105 LYS A O 1
ATOM 822 N N . HIS A 1 106 ? -6.707 -4.684 2.011 1.00 95.38 106 HIS A N 1
ATOM 823 C CA . HIS A 1 106 ? -5.715 -4.206 2.948 1.00 95.38 106 HIS A CA 1
ATOM 824 C C . HIS A 1 106 ? -4.664 -5.261 3.265 1.00 95.38 106 HIS A C 1
ATOM 826 O O . HIS A 1 106 ? -4.945 -6.456 3.312 1.00 95.38 106 HIS A O 1
ATOM 832 N N . GLU A 1 107 ? -3.449 -4.793 3.515 1.00 94.81 107 GLU A N 1
ATOM 833 C CA . GLU A 1 107 ? -2.322 -5.622 3.937 1.00 94.81 107 GLU A CA 1
ATOM 834 C C . GLU A 1 107 ? -1.615 -4.973 5.120 1.00 94.81 107 GLU A C 1
ATOM 836 O O . GLU A 1 107 ? -1.478 -3.749 5.172 1.00 94.81 107 GLU A O 1
ATOM 841 N N . MET A 1 108 ? -1.134 -5.788 6.052 1.00 93.44 108 MET A N 1
ATOM 842 C CA . MET A 1 108 ? -0.259 -5.360 7.133 1.00 93.44 108 MET A CA 1
ATOM 843 C C . MET A 1 108 ? 1.212 -5.416 6.705 1.00 93.44 108 MET A C 1
ATOM 845 O O . MET A 1 108 ? 1.640 -6.321 5.981 1.00 93.44 108 MET A O 1
ATOM 849 N N . SER A 1 109 ? 2.018 -4.475 7.203 1.00 93.81 109 SER A N 1
ATOM 850 C CA . SER A 1 109 ? 3.475 -4.546 7.035 1.00 93.81 109 SER A CA 1
ATOM 851 C C . SER A 1 109 ? 4.030 -5.837 7.639 1.00 93.81 109 SER A C 1
ATOM 853 O O . SER A 1 109 ? 3.564 -6.300 8.681 1.00 93.81 109 SER A O 1
ATOM 855 N N . SER A 1 110 ? 5.092 -6.380 7.044 1.00 91.31 110 SER A N 1
ATOM 856 C CA . SER A 1 110 ? 5.817 -7.544 7.567 1.00 91.31 110 SER A CA 1
ATOM 857 C C . SER A 1 110 ? 6.444 -7.313 8.948 1.00 91.31 110 SER A C 1
ATOM 859 O O . SER A 1 110 ? 6.823 -8.287 9.600 1.00 91.31 110 SER A O 1
ATOM 861 N N . LEU A 1 111 ? 6.573 -6.060 9.404 1.00 89.31 111 LEU A N 1
ATOM 862 C CA . LEU A 1 111 ? 7.018 -5.737 10.766 1.00 89.31 111 LEU A CA 1
ATOM 863 C C . LEU A 1 111 ? 5.866 -5.566 11.767 1.00 89.31 111 LEU A C 1
ATOM 865 O O . LEU A 1 111 ? 6.122 -5.407 12.965 1.00 89.31 111 LEU A O 1
ATOM 869 N N . SER A 1 112 ? 4.617 -5.615 11.300 1.00 89.38 112 SER A N 1
ATOM 870 C CA . SER A 1 112 ? 3.447 -5.575 12.171 1.00 89.38 112 SER A CA 1
ATOM 871 C C . SER A 1 112 ? 3.340 -6.839 13.017 1.00 89.38 112 SER A C 1
ATOM 873 O O . SER A 1 112 ? 3.792 -7.928 12.648 1.00 89.38 112 SER A O 1
ATOM 875 N N . SER A 1 113 ? 2.724 -6.703 14.187 1.00 85.62 113 SER A N 1
ATOM 876 C CA . SER A 1 113 ? 2.477 -7.838 15.065 1.00 85.62 113 SER A CA 1
ATOM 877 C C . SER A 1 113 ? 1.500 -8.832 14.447 1.00 85.62 113 SER A C 1
ATOM 879 O O . SER A 1 113 ? 0.535 -8.463 13.787 1.00 85.62 113 SER A O 1
ATOM 881 N N . ARG A 1 114 ? 1.656 -10.119 14.771 1.00 80.81 114 ARG A N 1
ATOM 882 C CA . ARG A 1 114 ? 0.681 -11.155 14.374 1.00 80.81 114 ARG A CA 1
ATOM 883 C C . ARG A 1 114 ? -0.702 -10.955 14.994 1.00 80.81 114 ARG A C 1
ATOM 885 O O . ARG A 1 114 ? -1.647 -11.620 14.590 1.00 80.81 114 ARG A O 1
ATOM 892 N N . GLY A 1 115 ? -0.796 -10.112 16.022 1.00 81.56 115 GLY A N 1
ATOM 893 C CA . GLY A 1 115 ? -2.062 -9.747 16.640 1.00 81.56 115 GLY A CA 1
ATOM 894 C C . GLY A 1 115 ? -2.876 -8.737 15.833 1.00 81.56 115 GLY A C 1
ATOM 895 O O . GLY A 1 115 ? -4.062 -8.612 16.125 1.00 81.56 115 GLY A O 1
ATOM 896 N N . CYS A 1 116 ? -2.267 -8.050 14.861 1.00 87.94 116 CYS A N 1
ATOM 897 C CA . CYS A 1 116 ? -2.910 -7.064 13.995 1.00 87.94 116 CYS A CA 1
ATOM 898 C C . CYS A 1 116 ? -3.974 -7.704 13.087 1.00 87.94 116 CYS A C 1
ATOM 900 O O . CYS A 1 116 ? -4.031 -8.926 12.924 1.00 87.94 116 CYS A O 1
ATOM 902 N N . THR A 1 117 ? -4.842 -6.877 12.504 1.00 90.44 117 THR A N 1
ATOM 903 C CA . THR A 1 117 ? -5.904 -7.351 11.610 1.00 90.44 117 THR A CA 1
ATOM 904 C C . THR A 1 117 ? -5.302 -8.031 10.383 1.00 90.44 117 THR A C 1
ATOM 906 O O . THR A 1 117 ? -4.471 -7.454 9.690 1.00 90.44 117 THR A O 1
ATOM 909 N N . SER A 1 118 ? -5.729 -9.266 10.127 1.00 87.88 118 SER A N 1
ATOM 910 C CA . SER A 1 118 ? -5.220 -10.106 9.039 1.00 87.88 118 SER A CA 1
ATOM 911 C C . SER A 1 118 ? -5.541 -9.523 7.669 1.00 87.88 118 SER A C 1
ATOM 913 O O . SER A 1 118 ? -6.642 -9.007 7.491 1.00 87.88 118 SER A O 1
ATOM 915 N N . ASP A 1 119 ? -4.610 -9.663 6.726 1.00 90.88 119 ASP A N 1
ATOM 916 C CA . ASP A 1 119 ? -4.750 -9.231 5.331 1.00 90.88 119 ASP A CA 1
ATOM 917 C C . ASP A 1 119 ? -6.060 -9.725 4.698 1.00 90.88 119 ASP A C 1
ATOM 919 O O . ASP A 1 119 ? -6.508 -10.847 4.950 1.00 90.88 119 ASP A O 1
ATOM 923 N N . GLU A 1 120 ? -6.665 -8.883 3.864 1.00 87.25 120 GLU A N 1
ATOM 924 C CA . GLU A 1 120 ? -7.886 -9.196 3.122 1.00 87.25 120 GLU A CA 1
ATOM 925 C C . GLU A 1 120 ? -7.846 -8.520 1.749 1.00 87.25 120 GLU A C 1
ATOM 927 O O . GLU A 1 120 ? -7.521 -7.337 1.649 1.00 87.25 120 GLU A O 1
ATOM 932 N N . ASP A 1 121 ? -8.203 -9.253 0.695 1.00 87.25 121 ASP A N 1
ATOM 933 C CA . ASP A 1 121 ? -8.332 -8.733 -0.669 1.00 87.25 121 ASP A CA 1
ATOM 934 C C . ASP A 1 121 ? -9.726 -9.075 -1.213 1.00 87.25 121 ASP A C 1
ATOM 936 O O . ASP A 1 121 ? -9.974 -10.160 -1.735 1.00 87.25 121 ASP A O 1
ATOM 940 N N . ASN A 1 122 ? -10.653 -8.129 -1.059 1.00 86.31 122 ASN A N 1
ATOM 941 C CA . ASN A 1 122 ? -11.953 -8.129 -1.732 1.00 86.31 122 ASN A CA 1
ATOM 942 C C . ASN A 1 122 ? -11.973 -7.084 -2.856 1.00 86.31 122 ASN A C 1
ATOM 944 O O . ASN A 1 122 ? -13.030 -6.545 -3.193 1.00 86.31 122 ASN A O 1
ATOM 948 N N . TYR A 1 123 ? -10.797 -6.730 -3.379 1.00 82.62 123 TYR A N 1
ATOM 949 C CA . TYR A 1 123 ? -10.661 -5.753 -4.440 1.00 82.62 123 TYR A CA 1
ATOM 950 C C . TYR A 1 123 ? -10.673 -6.498 -5.774 1.00 82.62 123 TYR A C 1
ATOM 952 O O . TYR A 1 123 ? -9.704 -7.170 -6.155 1.00 82.62 123 TYR A O 1
ATOM 960 N N . HIS A 1 124 ? -11.799 -6.392 -6.470 1.00 80.00 124 HIS A N 1
ATOM 961 C CA . HIS A 1 124 ? -12.147 -7.122 -7.681 1.00 80.00 124 HIS A CA 1
ATOM 962 C C . HIS A 1 124 ? -12.308 -6.159 -8.865 1.00 80.00 124 HIS A C 1
ATOM 964 O O . HIS A 1 124 ? -13.433 -5.906 -9.306 1.00 80.00 124 HIS A O 1
ATOM 970 N N . PRO A 1 125 ? -11.199 -5.641 -9.416 1.00 69.56 125 PRO A N 1
ATOM 971 C CA . PRO A 1 125 ? -11.249 -4.913 -10.665 1.00 69.56 125 PRO A CA 1
ATOM 972 C C . PRO A 1 125 ? -11.639 -5.902 -11.767 1.00 69.56 125 PRO A C 1
ATOM 974 O O . PRO A 1 125 ? -11.529 -7.127 -11.599 1.00 69.56 125 PRO A O 1
ATOM 977 N N . ASN A 1 126 ? -12.054 -5.395 -12.928 1.00 62.38 126 ASN A N 1
ATOM 978 C CA . ASN A 1 126 ? -12.122 -6.249 -14.114 1.00 62.38 126 ASN A CA 1
ATOM 979 C C . ASN A 1 126 ? -10.777 -6.994 -14.256 1.00 62.38 126 ASN A C 1
ATOM 981 O O . ASN A 1 126 ? -9.712 -6.408 -14.081 1.00 62.38 126 ASN A O 1
ATOM 985 N N . THR A 1 127 ? -10.832 -8.313 -14.446 1.00 57.38 127 THR A N 1
ATOM 986 C CA . THR A 1 127 ? -9.689 -9.218 -14.241 1.00 57.38 127 THR A CA 1
ATOM 987 C C . THR A 1 127 ? -8.423 -8.743 -14.965 1.00 57.38 127 THR A C 1
ATOM 989 O O . THR A 1 127 ? -8.434 -8.718 -16.192 1.00 57.38 127 THR A O 1
ATOM 992 N N . GLY A 1 128 ? -7.344 -8.457 -14.223 1.00 67.62 128 GLY A N 1
ATOM 993 C CA . GLY A 1 128 ? -6.007 -8.196 -14.780 1.00 67.62 128 GLY A CA 1
ATOM 994 C C . GLY A 1 128 ? -5.295 -6.946 -14.250 1.00 67.62 128 GLY A C 1
ATOM 995 O O . GLY A 1 128 ? -4.061 -6.926 -14.238 1.00 67.62 128 GLY A O 1
ATOM 996 N N . VAL A 1 129 ? -6.039 -5.977 -13.701 1.00 77.69 129 VAL A N 1
ATOM 997 C CA . VAL A 1 129 ? -5.480 -4.710 -13.194 1.00 77.69 129 VAL A CA 1
ATOM 998 C C . VAL A 1 129 ? -4.366 -4.946 -12.155 1.00 77.69 129 VAL A C 1
ATOM 1000 O O . VAL A 1 129 ? -4.579 -5.673 -11.175 1.00 77.69 129 VAL A O 1
ATOM 1003 N N . PRO A 1 130 ? -3.169 -4.359 -12.349 1.00 85.06 130 PRO A N 1
ATOM 1004 C CA . PRO A 1 130 ? -2.055 -4.508 -11.420 1.00 85.06 130 PRO A CA 1
ATOM 1005 C C . PRO A 1 130 ? -2.300 -3.811 -10.076 1.00 85.06 130 PRO A C 1
ATOM 1007 O O . PRO A 1 130 ? -2.694 -2.649 -10.028 1.00 85.06 130 PRO A O 1
ATOM 1010 N N . LYS A 1 131 ? -1.996 -4.519 -8.982 1.00 90.19 131 LYS A N 1
ATOM 1011 C CA . LYS A 1 131 ? -2.059 -4.038 -7.592 1.00 90.19 131 LYS A CA 1
ATOM 1012 C C . LYS A 1 131 ? -0.728 -4.292 -6.905 1.00 90.19 131 LYS A C 1
ATOM 1014 O O . LYS A 1 131 ? -0.469 -5.417 -6.468 1.00 90.19 131 LYS A O 1
ATOM 1019 N N . TYR A 1 132 ? 0.160 -3.304 -6.897 1.00 94.69 132 TYR A N 1
ATOM 1020 C CA . TYR A 1 132 ? 1.535 -3.509 -6.434 1.00 94.69 132 TYR A CA 1
ATOM 1021 C C . TYR A 1 132 ? 1.730 -2.876 -5.067 1.00 94.69 132 TYR A C 1
ATOM 1023 O O . TYR A 1 132 ? 1.566 -1.674 -4.895 1.00 94.69 132 TYR A O 1
ATOM 1031 N N . THR A 1 133 ? 2.114 -3.684 -4.092 1.00 97.00 133 THR A N 1
ATOM 1032 C CA . THR A 1 133 ? 2.354 -3.255 -2.720 1.00 97.00 133 THR A CA 1
ATOM 1033 C C . THR A 1 133 ? 3.847 -3.289 -2.427 1.00 97.00 133 THR A C 1
ATOM 1035 O O . THR A 1 133 ? 4.521 -4.265 -2.741 1.00 97.00 133 THR A O 1
ATOM 1038 N N . LEU A 1 134 ? 4.390 -2.228 -1.834 1.00 97.88 134 LEU A N 1
ATOM 1039 C CA . LEU A 1 134 ? 5.776 -2.171 -1.378 1.00 97.88 134 LEU A CA 1
ATOM 1040 C C . LEU A 1 134 ? 5.805 -2.033 0.147 1.00 97.88 134 LEU A C 1
ATOM 1042 O O . LEU A 1 134 ? 5.274 -1.077 0.709 1.00 97.88 134 LEU A O 1
ATOM 1046 N N . ASP A 1 135 ? 6.430 -3.007 0.801 1.00 97.62 135 ASP A N 1
ATOM 1047 C CA . ASP A 1 135 ? 6.518 -3.162 2.252 1.00 97.62 135 ASP A CA 1
ATOM 1048 C C . ASP A 1 135 ? 7.944 -2.889 2.736 1.00 97.62 135 ASP A C 1
ATOM 1050 O O . ASP A 1 135 ? 8.905 -3.532 2.292 1.00 97.62 135 ASP A O 1
ATOM 1054 N N . ASN A 1 136 ? 8.093 -1.935 3.654 1.00 97.06 136 ASN A N 1
ATOM 1055 C CA . ASN A 1 136 ? 9.378 -1.583 4.230 1.00 97.06 136 ASN A CA 1
ATOM 1056 C C . ASN A 1 136 ? 9.665 -2.387 5.499 1.00 97.06 136 ASN A C 1
ATOM 1058 O O . ASN A 1 136 ? 9.431 -1.936 6.620 1.00 97.06 136 ASN A O 1
ATOM 1062 N N . ALA A 1 137 ? 10.269 -3.556 5.324 1.00 95.19 137 ALA A N 1
ATOM 1063 C CA . ALA A 1 137 ? 10.776 -4.375 6.419 1.00 95.19 137 ALA A CA 1
ATOM 1064 C C . ALA A 1 137 ? 12.265 -4.117 6.721 1.00 95.19 137 ALA A C 1
ATOM 1066 O O . ALA A 1 137 ? 12.956 -4.981 7.268 1.00 95.19 137 ALA A O 1
ATOM 1067 N N . SER A 1 138 ? 12.777 -2.945 6.339 1.00 94.56 138 SER A N 1
ATOM 1068 C CA . SER A 1 138 ? 14.155 -2.520 6.567 1.00 94.56 138 SER A CA 1
ATOM 1069 C C . SER A 1 138 ? 14.249 -1.462 7.674 1.00 94.56 138 SER A C 1
ATOM 1071 O O . SER A 1 138 ? 13.246 -0.976 8.188 1.00 94.56 138 SER A O 1
ATOM 1073 N N . ASP A 1 139 ? 15.473 -1.093 8.037 1.00 93.44 139 ASP A N 1
ATOM 1074 C CA . ASP A 1 139 ? 15.796 0.046 8.901 1.00 93.44 139 ASP A CA 1
ATOM 1075 C C . ASP A 1 139 ? 16.066 1.346 8.113 1.00 93.44 139 ASP A C 1
ATOM 1077 O O . ASP A 1 139 ? 16.399 2.371 8.710 1.00 93.44 139 ASP A O 1
ATOM 1081 N N . HIS A 1 140 ? 15.904 1.332 6.787 1.00 95.25 140 HIS A N 1
ATOM 1082 C CA . HIS A 1 140 ? 16.059 2.489 5.908 1.00 95.25 140 HIS A CA 1
ATOM 1083 C C . HIS A 1 140 ? 14.701 2.995 5.416 1.00 95.25 140 HIS A C 1
ATOM 1085 O O . HIS A 1 140 ? 13.753 2.234 5.254 1.00 95.25 140 HIS A O 1
ATOM 1091 N N . VAL A 1 141 ? 14.601 4.294 5.138 1.00 95.62 141 VAL A N 1
ATOM 1092 C CA . VAL A 1 141 ? 13.519 4.809 4.288 1.00 95.62 141 VAL A CA 1
ATOM 1093 C C . VAL A 1 141 ? 13.823 4.452 2.834 1.00 95.62 141 VAL A C 1
ATOM 1095 O O . VAL A 1 141 ? 14.988 4.436 2.443 1.00 95.62 141 VAL A O 1
ATOM 1098 N N . PHE A 1 142 ? 12.802 4.226 2.016 1.00 97.25 142 PHE A N 1
ATOM 1099 C CA . PHE A 1 142 ? 12.984 4.151 0.566 1.00 97.25 142 PHE A CA 1
ATOM 1100 C C . PHE A 1 142 ? 11.832 4.832 -0.157 1.00 97.25 142 PHE A C 1
ATOM 1102 O O . PHE A 1 142 ? 10.762 5.030 0.418 1.00 97.25 142 PHE A O 1
ATOM 1109 N N . ASN A 1 143 ? 12.061 5.231 -1.402 1.00 96.50 143 ASN A N 1
ATOM 1110 C CA . ASN A 1 143 ? 11.014 5.758 -2.257 1.00 96.50 143 ASN A CA 1
ATOM 1111 C C . ASN A 1 143 ? 10.611 4.680 -3.280 1.00 96.50 143 ASN A C 1
ATOM 1113 O O . ASN A 1 143 ? 11.471 4.232 -4.050 1.00 96.50 143 ASN A O 1
ATOM 1117 N N . PRO A 1 144 ? 9.358 4.196 -3.271 1.00 97.38 144 PRO A N 1
ATOM 1118 C CA . PRO A 1 144 ? 8.849 3.310 -4.309 1.00 97.38 144 PRO A CA 1
ATOM 1119 C C . PRO A 1 144 ? 9.106 3.904 -5.686 1.00 97.38 144 PRO A C 1
ATOM 1121 O O . PRO A 1 144 ? 8.923 5.097 -5.895 1.00 97.38 144 PRO A O 1
ATOM 1124 N N . SER A 1 145 ? 9.619 3.097 -6.603 1.00 97.25 145 SER A N 1
ATOM 1125 C CA . SER A 1 145 ? 10.057 3.587 -7.903 1.00 97.25 145 SER A CA 1
ATOM 1126 C C . SER A 1 145 ? 9.672 2.617 -8.998 1.00 97.25 145 SER A C 1
ATOM 1128 O O . SER A 1 145 ? 9.873 1.408 -8.870 1.00 97.25 145 SER A O 1
ATOM 1130 N N . PHE A 1 146 ? 9.171 3.163 -10.096 1.00 97.00 146 PHE A N 1
ATOM 1131 C CA . PHE A 1 146 ? 8.733 2.389 -11.245 1.00 97.00 146 PHE A CA 1
ATOM 1132 C C . PHE A 1 146 ? 9.307 2.979 -12.527 1.00 97.00 146 PHE A C 1
ATOM 1134 O O . PHE A 1 146 ? 9.610 4.172 -12.607 1.00 97.00 146 PHE A O 1
ATOM 1141 N N . ARG A 1 147 ? 9.471 2.125 -13.533 1.00 94.69 147 ARG A N 1
ATOM 1142 C CA . ARG A 1 147 ? 9.748 2.532 -14.913 1.00 94.69 147 ARG A CA 1
ATOM 1143 C C . ARG A 1 147 ? 9.063 1.596 -15.885 1.00 94.69 147 ARG A C 1
ATOM 1145 O O . ARG A 1 147 ? 8.998 0.391 -15.631 1.00 94.69 147 ARG A O 1
ATOM 1152 N N . LYS A 1 148 ? 8.660 2.131 -17.028 1.00 94.88 148 LYS A N 1
ATOM 1153 C CA . LYS A 1 148 ? 8.321 1.303 -18.182 1.00 94.88 148 LYS A CA 1
ATOM 1154 C C . LYS A 1 148 ? 9.581 0.902 -18.940 1.00 94.88 148 LYS A C 1
ATOM 1156 O O . LYS A 1 148 ? 10.644 1.511 -18.789 1.00 94.88 148 LYS A O 1
ATOM 1161 N N . GLU A 1 149 ? 9.466 -0.139 -19.756 1.00 92.50 149 GLU A N 1
ATOM 1162 C CA . GLU A 1 149 ? 10.549 -0.582 -20.631 1.00 92.50 149 GLU A CA 1
ATOM 1163 C C . GLU A 1 149 ? 11.073 0.577 -21.498 1.00 92.50 149 GLU A C 1
ATOM 1165 O O . GLU A 1 149 ? 10.321 1.258 -22.194 1.00 92.50 149 GLU A O 1
ATOM 1170 N N . GLY A 1 150 ? 12.389 0.799 -21.455 1.00 89.88 150 GLY A N 1
ATOM 1171 C CA . GLY A 1 150 ? 13.055 1.869 -22.203 1.00 89.88 150 GLY A CA 1
ATOM 1172 C C . GLY A 1 150 ? 13.063 3.244 -21.522 1.00 89.88 150 GLY A C 1
ATOM 1173 O O . GLY A 1 150 ? 13.671 4.164 -22.067 1.00 89.88 150 GLY A O 1
ATOM 1174 N N . GLU A 1 151 ? 12.457 3.386 -20.341 1.00 94.06 151 GLU A N 1
ATOM 1175 C CA . GLU A 1 151 ? 12.447 4.624 -19.552 1.00 94.06 151 GLU A CA 1
ATOM 1176 C C . GLU A 1 151 ? 13.405 4.556 -18.342 1.00 94.06 151 GLU A C 1
ATOM 1178 O O . GLU A 1 151 ? 13.939 3.500 -17.981 1.00 94.06 151 GLU A O 1
ATOM 1183 N N . GLU A 1 152 ? 13.660 5.703 -17.708 1.00 94.56 152 GLU A N 1
ATOM 1184 C CA . GLU A 1 152 ? 14.385 5.768 -16.433 1.00 94.56 152 GLU A CA 1
ATOM 1185 C C . GLU A 1 152 ? 13.439 5.520 -15.252 1.00 94.56 152 GLU A C 1
ATOM 1187 O O . GLU A 1 152 ? 12.234 5.743 -15.350 1.00 94.56 152 GLU A O 1
ATOM 1192 N N . PHE A 1 153 ? 13.984 5.077 -14.114 1.00 95.75 153 PHE A N 1
ATOM 1193 C CA . PHE A 1 153 ? 13.204 5.013 -12.878 1.00 95.75 153 PHE A CA 1
ATOM 1194 C C . PHE A 1 153 ? 12.760 6.409 -12.456 1.00 95.75 153 PHE A C 1
ATOM 1196 O O . PHE A 1 153 ? 13.586 7.301 -12.253 1.00 95.75 153 PHE A O 1
ATOM 1203 N N . ALA A 1 154 ? 11.458 6.553 -12.248 1.00 95.56 154 ALA A N 1
ATOM 1204 C CA . ALA A 1 154 ? 10.898 7.647 -11.485 1.00 95.56 154 ALA A CA 1
ATOM 1205 C C . ALA A 1 154 ? 10.604 7.130 -10.079 1.00 95.56 154 ALA A C 1
ATOM 1207 O O . ALA A 1 154 ? 10.027 6.057 -9.926 1.00 95.56 154 ALA A O 1
ATOM 1208 N N . ALA A 1 155 ? 10.999 7.884 -9.061 1.00 94.88 155 ALA A N 1
ATOM 1209 C CA . ALA A 1 155 ? 10.572 7.641 -7.689 1.00 94.88 155 ALA A CA 1
ATOM 1210 C C . ALA A 1 155 ? 9.213 8.313 -7.439 1.00 94.88 155 ALA A C 1
ATOM 1212 O O . ALA A 1 155 ? 8.913 9.321 -8.085 1.00 94.88 155 ALA A O 1
ATOM 1213 N N . ASP A 1 156 ? 8.417 7.786 -6.507 1.00 93.38 156 ASP A N 1
ATOM 1214 C CA . ASP A 1 156 ? 7.121 8.346 -6.122 1.00 93.38 156 ASP A CA 1
ATOM 1215 C C . ASP A 1 156 ? 7.306 9.789 -5.632 1.00 93.38 156 ASP A C 1
ATOM 1217 O O . ASP A 1 156 ? 7.830 10.075 -4.549 1.00 93.38 156 ASP A O 1
ATOM 1221 N N . SER A 1 157 ? 6.926 10.722 -6.502 1.00 84.69 157 SER A N 1
ATOM 1222 C CA . SER A 1 157 ? 7.012 12.160 -6.274 1.00 84.69 157 SER A CA 1
ATOM 1223 C C . SER A 1 157 ? 5.763 12.723 -5.603 1.00 84.69 157 SER A C 1
ATOM 1225 O O . SER A 1 157 ? 5.752 13.908 -5.266 1.00 84.69 157 SER A O 1
ATOM 1227 N N . VAL A 1 158 ? 4.727 11.900 -5.420 1.00 86.56 158 VAL A N 1
ATOM 1228 C CA . VAL A 1 158 ? 3.447 12.300 -4.841 1.00 86.56 158 VAL A CA 1
ATOM 1229 C C . VAL A 1 158 ? 3.471 12.078 -3.329 1.00 86.56 158 VAL A C 1
ATOM 1231 O O . VAL A 1 158 ? 3.232 13.027 -2.581 1.00 86.56 158 VAL A O 1
ATOM 1234 N N . HIS A 1 159 ? 3.843 10.882 -2.862 1.00 84.88 159 HIS A N 1
ATOM 1235 C CA . HIS A 1 159 ? 3.851 10.541 -1.425 1.00 84.88 159 HIS A CA 1
ATOM 1236 C C . HIS A 1 159 ? 5.248 10.426 -0.834 1.00 84.88 159 HIS A C 1
ATOM 1238 O O . HIS A 1 159 ? 5.417 10.494 0.385 1.00 84.88 159 HIS A O 1
ATOM 1244 N N . GLY A 1 160 ? 6.267 10.283 -1.679 1.00 89.19 160 GLY A N 1
ATOM 1245 C CA . GLY A 1 160 ? 7.652 10.207 -1.245 1.00 89.19 160 GLY A CA 1
ATOM 1246 C C . GLY A 1 160 ? 7.945 8.953 -0.423 1.00 89.19 160 GLY A C 1
ATOM 1247 O O . GLY A 1 160 ? 7.477 7.852 -0.711 1.00 89.19 160 GLY A O 1
ATOM 1248 N N . TRP A 1 161 ? 8.763 9.124 0.614 1.00 94.31 161 TRP A N 1
ATOM 1249 C CA . TRP A 1 161 ? 9.354 8.028 1.376 1.00 94.31 161 TRP A CA 1
ATOM 1250 C C . TRP A 1 161 ? 8.321 7.112 2.044 1.00 94.31 161 TRP A C 1
ATOM 1252 O O . TRP A 1 161 ? 7.380 7.584 2.677 1.00 94.31 161 TRP A O 1
ATOM 1262 N N . VAL A 1 162 ? 8.568 5.806 1.970 1.00 95.75 162 VAL A N 1
ATOM 1263 C CA . VAL A 1 162 ? 7.980 4.779 2.834 1.00 95.75 162 VAL A CA 1
ATOM 1264 C C . VAL A 1 162 ? 8.965 4.531 3.974 1.00 95.75 162 VAL A C 1
ATOM 1266 O O . VAL A 1 162 ? 10.128 4.178 3.743 1.00 95.75 162 VAL A O 1
ATOM 1269 N N . ARG A 1 163 ? 8.537 4.758 5.216 1.00 94.44 163 ARG A N 1
ATOM 1270 C CA . ARG A 1 163 ? 9.389 4.625 6.409 1.00 94.44 163 ARG A CA 1
ATOM 1271 C C . ARG A 1 163 ? 9.500 3.174 6.883 1.00 94.44 163 ARG A C 1
ATOM 1273 O O . ARG A 1 163 ? 8.662 2.360 6.512 1.00 94.44 163 ARG A O 1
ATOM 1280 N N . PRO A 1 164 ? 10.508 2.831 7.708 1.00 94.31 164 PRO A N 1
ATOM 1281 C CA . PRO A 1 164 ? 10.581 1.524 8.358 1.00 94.31 164 PRO A CA 1
ATOM 1282 C C . PRO A 1 164 ? 9.253 1.115 9.007 1.00 94.31 164 PRO A C 1
ATOM 1284 O O . PRO A 1 164 ? 8.724 1.846 9.844 1.00 94.31 164 PRO A O 1
ATOM 1287 N N . GLY A 1 165 ? 8.731 -0.048 8.619 1.00 92.75 165 GLY A N 1
ATOM 1288 C CA . GLY A 1 165 ? 7.452 -0.586 9.083 1.00 92.75 165 GLY A CA 1
ATOM 1289 C C . GLY A 1 165 ? 6.218 -0.070 8.344 1.00 92.75 165 GLY A C 1
ATOM 1290 O O . GLY A 1 165 ? 5.120 -0.545 8.620 1.00 92.75 165 GLY A O 1
ATOM 1291 N N . GLU A 1 166 ? 6.348 0.892 7.431 1.00 95.44 166 GLU A N 1
ATOM 1292 C CA . GLU A 1 166 ? 5.248 1.310 6.562 1.00 95.44 166 GLU A CA 1
ATOM 1293 C C . GLU A 1 166 ? 5.137 0.397 5.335 1.00 95.44 166 GLU A C 1
ATOM 1295 O O . GLU A 1 166 ? 6.097 -0.233 4.887 1.00 95.44 166 GLU A O 1
ATOM 1300 N N . ILE A 1 167 ? 3.935 0.354 4.773 1.00 96.81 167 ILE A N 1
ATOM 1301 C CA . ILE A 1 167 ? 3.573 -0.428 3.595 1.00 96.81 167 ILE A CA 1
ATOM 1302 C C . ILE A 1 167 ? 2.641 0.428 2.734 1.00 96.81 167 ILE A C 1
ATOM 1304 O O . ILE A 1 167 ? 1.829 1.173 3.283 1.00 96.81 167 ILE A O 1
ATOM 1308 N N . ARG A 1 168 ? 2.755 0.363 1.404 1.00 96.69 168 ARG A N 1
ATOM 1309 C CA . ARG A 1 168 ? 1.938 1.178 0.486 1.00 96.69 168 ARG A CA 1
ATOM 1310 C C . ARG A 1 168 ? 1.563 0.405 -0.773 1.00 96.69 168 ARG A C 1
ATOM 1312 O O . ARG A 1 168 ? 2.407 -0.292 -1.325 1.00 96.69 168 ARG A O 1
ATOM 1319 N N . THR A 1 169 ? 0.318 0.552 -1.221 1.00 96.12 169 THR A N 1
ATOM 1320 C CA . THR A 1 169 ? -0.239 -0.106 -2.414 1.00 96.12 169 THR A CA 1
ATOM 1321 C C . THR A 1 169 ? -0.479 0.892 -3.539 1.00 96.12 169 THR A C 1
ATOM 1323 O O . THR A 1 169 ? -0.964 1.993 -3.287 1.00 96.12 169 THR A O 1
ATOM 1326 N N . TYR A 1 170 ? -0.192 0.462 -4.764 1.00 95.31 170 TYR A N 1
ATOM 1327 C CA . TYR A 1 170 ? -0.319 1.210 -6.008 1.00 95.31 170 TYR A CA 1
ATOM 1328 C C . TYR A 1 170 ? -1.226 0.487 -7.007 1.00 95.31 170 TYR A C 1
ATOM 1330 O O . TYR A 1 170 ? -1.264 -0.748 -7.039 1.00 95.31 170 TYR A O 1
ATOM 1338 N N . THR A 1 171 ? -1.924 1.269 -7.821 1.00 92.69 171 THR A N 1
ATOM 1339 C CA . THR A 1 171 ? -2.862 0.857 -8.872 1.00 92.69 171 THR A CA 1
ATOM 1340 C C . THR A 1 171 ? -2.813 1.863 -10.025 1.00 92.69 171 THR A C 1
ATOM 1342 O O . THR A 1 171 ? -2.525 3.029 -9.782 1.00 92.69 171 THR A O 1
ATOM 1345 N N . PRO A 1 172 ? -3.153 1.491 -11.272 1.00 91.12 172 PRO A N 1
ATOM 1346 C CA . PRO A 1 172 ? -3.121 2.421 -12.410 1.00 91.12 172 PRO A CA 1
ATOM 1347 C C . PRO A 1 172 ? -3.906 3.720 -12.197 1.00 91.12 172 PRO A C 1
ATOM 1349 O O . PRO A 1 172 ? -3.484 4.774 -12.665 1.00 91.12 172 PRO A O 1
ATOM 1352 N N . ASP A 1 173 ? -5.004 3.651 -11.444 1.00 89.06 173 ASP A N 1
ATOM 1353 C CA . ASP A 1 173 ? -5.871 4.798 -11.160 1.00 89.06 173 ASP A CA 1
ATOM 1354 C C . ASP A 1 173 ? -5.378 5.681 -10.000 1.00 89.06 173 ASP A C 1
ATOM 1356 O O . ASP A 1 173 ? -6.008 6.685 -9.665 1.00 89.06 173 ASP A O 1
ATOM 1360 N N . ASP A 1 174 ? -4.251 5.337 -9.371 1.00 90.25 174 ASP A N 1
ATOM 1361 C CA . ASP A 1 174 ? -3.699 6.132 -8.279 1.00 90.25 174 ASP A CA 1
ATOM 1362 C C . ASP A 1 174 ? -2.978 7.394 -8.774 1.00 90.25 174 ASP A C 1
ATOM 1364 O O . ASP A 1 174 ? -2.612 7.530 -9.945 1.00 90.25 174 ASP A O 1
ATOM 1368 N N . ALA A 1 175 ? -2.767 8.351 -7.869 1.00 89.19 175 ALA A N 1
ATOM 1369 C CA . ALA A 1 175 ? -2.224 9.665 -8.212 1.00 89.19 175 ALA A CA 1
ATOM 1370 C C . ALA A 1 175 ? -0.802 9.628 -8.793 1.00 89.19 175 ALA A C 1
ATOM 1372 O O . ALA A 1 175 ? -0.413 10.546 -9.517 1.00 89.19 175 ALA A O 1
ATOM 1373 N N . TYR A 1 176 ? -0.011 8.613 -8.452 1.00 93.44 176 TYR A N 1
ATOM 1374 C CA . TYR A 1 176 ? 1.364 8.483 -8.901 1.00 93.44 176 TYR A CA 1
ATOM 1375 C C . TYR A 1 176 ? 1.458 7.674 -10.195 1.00 93.44 176 TYR A C 1
ATOM 1377 O O . TYR A 1 176 ? 2.049 8.165 -11.158 1.00 93.44 176 TYR A O 1
ATOM 1385 N N . TRP A 1 177 ? 0.854 6.490 -10.268 1.00 93.56 177 TRP A N 1
ATOM 1386 C CA . TRP A 1 177 ? 0.867 5.647 -11.466 1.00 93.56 177 TRP A CA 1
ATOM 1387 C C . TRP A 1 177 ? 0.153 6.293 -12.654 1.00 93.56 177 TRP A C 1
ATOM 1389 O O . TRP A 1 177 ? 0.650 6.181 -13.776 1.00 93.56 177 TRP A O 1
ATOM 1399 N N . SER A 1 178 ? -0.912 7.064 -12.416 1.00 91.94 178 SER A N 1
ATOM 1400 C CA . SER A 1 178 ? -1.561 7.878 -13.456 1.00 91.94 178 SER A CA 1
ATOM 1401 C C . SER A 1 178 ? -0.802 9.172 -13.795 1.00 91.94 178 SER A C 1
ATOM 1403 O O . SER A 1 178 ? -1.155 9.882 -14.742 1.00 91.94 178 SER A O 1
ATOM 1405 N N . SER A 1 179 ? 0.254 9.519 -13.046 1.00 90.44 179 SER A N 1
ATOM 1406 C CA . SER A 1 179 ? 1.002 10.755 -13.283 1.00 90.44 179 SER A CA 1
ATOM 1407 C C . SER A 1 179 ? 1.817 10.685 -14.582 1.00 90.44 179 SER A C 1
ATOM 1409 O O . SER A 1 179 ? 2.325 9.620 -14.942 1.00 90.44 179 SER A O 1
ATOM 1411 N N . PRO A 1 180 ? 2.072 11.824 -15.257 1.00 87.44 180 PRO A N 1
ATOM 1412 C CA . PRO A 1 180 ? 2.909 11.859 -16.460 1.00 87.44 180 PRO A CA 1
ATOM 1413 C C . PRO A 1 180 ? 4.345 11.349 -16.263 1.00 87.44 180 PRO A C 1
ATOM 1415 O O . PRO A 1 180 ? 5.029 11.094 -17.249 1.00 87.44 180 PRO A O 1
ATOM 1418 N N . SER A 1 181 ? 4.813 11.237 -15.014 1.00 84.56 181 SER A N 1
ATOM 1419 C CA . SER A 1 181 ? 6.159 10.765 -14.679 1.00 84.56 181 SER A CA 1
ATOM 1420 C C . SER A 1 181 ? 6.347 9.269 -14.932 1.00 84.56 181 SER A C 1
ATOM 1422 O O . SER A 1 181 ? 7.476 8.849 -15.154 1.00 84.56 181 SER A O 1
ATOM 1424 N N . VAL A 1 182 ? 5.271 8.476 -14.864 1.00 90.31 182 VAL A N 1
ATOM 1425 C CA . VAL A 1 182 ? 5.313 7.015 -15.063 1.00 90.31 182 VAL A CA 1
ATOM 1426 C C . VAL A 1 182 ? 4.203 6.527 -15.995 1.00 90.31 182 VAL A C 1
ATOM 1428 O O . VAL A 1 182 ? 4.488 5.772 -16.922 1.00 90.31 182 VAL A O 1
ATOM 1431 N N . ASN A 1 183 ? 2.966 7.011 -15.829 1.00 92.00 183 ASN A N 1
ATOM 1432 C CA . ASN A 1 183 ? 1.808 6.718 -16.677 1.00 92.00 183 ASN A CA 1
ATOM 1433 C C . ASN A 1 183 ? 1.684 5.216 -17.004 1.00 92.00 183 ASN A C 1
ATOM 1435 O O . ASN A 1 183 ? 1.904 4.813 -18.154 1.00 92.00 183 ASN A O 1
ATOM 1439 N N . ILE A 1 184 ? 1.450 4.415 -15.962 1.00 91.50 184 ILE A N 1
ATOM 1440 C CA . ILE A 1 184 ? 1.456 2.945 -15.978 1.00 91.50 184 ILE A CA 1
ATOM 1441 C C . ILE A 1 184 ? 0.036 2.423 -16.188 1.00 91.50 184 ILE A C 1
ATOM 1443 O O . ILE A 1 184 ? -0.886 2.824 -15.482 1.00 91.50 184 ILE A O 1
ATOM 1447 N N . HIS A 1 185 ? -0.118 1.474 -17.106 1.00 87.56 185 HIS A N 1
ATOM 1448 C CA . HIS A 1 185 ? -1.375 0.793 -17.399 1.00 87.56 185 HIS A CA 1
ATOM 1449 C C . HIS A 1 185 ? -1.229 -0.726 -17.270 1.00 87.56 185 HIS A C 1
ATOM 1451 O O . HIS A 1 185 ? -0.127 -1.277 -17.215 1.00 87.56 185 HIS A O 1
ATOM 1457 N N . GLU A 1 186 ? -2.364 -1.422 -17.253 1.00 83.94 186 GLU A N 1
ATOM 1458 C CA . GLU A 1 186 ? -2.390 -2.881 -17.322 1.00 83.94 186 GLU A CA 1
ATOM 1459 C C . GLU A 1 186 ? -1.663 -3.395 -18.576 1.00 83.94 186 GLU A C 1
ATOM 1461 O O . GLU A 1 186 ? -1.903 -2.937 -19.694 1.00 83.94 186 GLU A O 1
ATOM 1466 N N . GLY A 1 187 ? -0.782 -4.379 -18.381 1.00 82.62 187 GLY A N 1
ATOM 1467 C CA . GLY A 1 187 ? -0.028 -5.020 -19.460 1.00 82.62 187 GLY A CA 1
ATOM 1468 C C . GLY A 1 187 ? 1.242 -4.284 -19.894 1.00 82.62 187 GLY A C 1
ATOM 1469 O O . GLY A 1 187 ? 2.023 -4.866 -20.650 1.00 82.62 187 GLY A O 1
ATOM 1470 N N . ASP A 1 188 ? 1.498 -3.070 -19.393 1.00 88.25 188 ASP A N 1
ATOM 1471 C CA . ASP A 1 188 ? 2.778 -2.388 -19.599 1.00 88.25 188 ASP A CA 1
ATOM 1472 C C . ASP A 1 188 ? 3.932 -3.248 -19.064 1.00 88.25 188 ASP A C 1
ATOM 1474 O O . ASP A 1 188 ? 3.823 -3.893 -18.020 1.00 88.25 188 ASP A O 1
ATOM 1478 N N . ILE A 1 189 ? 5.064 -3.255 -19.768 1.00 92.06 189 ILE A N 1
ATOM 1479 C CA . ILE A 1 189 ? 6.280 -3.900 -19.268 1.00 92.06 189 ILE A CA 1
ATOM 1480 C C . ILE A 1 189 ? 6.923 -2.966 -18.244 1.00 92.06 189 ILE A C 1
ATOM 1482 O O . ILE A 1 189 ? 7.381 -1.876 -18.590 1.00 92.06 189 ILE A O 1
ATOM 1486 N N . LEU A 1 190 ? 6.936 -3.403 -16.987 1.00 94.44 190 LEU A N 1
ATOM 1487 C CA . LEU A 1 190 ? 7.273 -2.602 -15.819 1.00 94.44 190 LEU A CA 1
ATOM 1488 C C . LEU A 1 190 ? 8.466 -3.199 -15.066 1.00 94.44 190 LEU A C 1
ATOM 1490 O O . LEU A 1 190 ? 8.559 -4.414 -14.858 1.00 94.44 190 LEU A O 1
ATOM 1494 N N . SER A 1 191 ? 9.352 -2.324 -14.595 1.00 96.06 191 SER A N 1
ATOM 1495 C CA . SER A 1 191 ? 10.318 -2.648 -13.543 1.00 96.06 191 SER A CA 1
ATOM 1496 C C . SER A 1 191 ? 9.949 -1.904 -12.265 1.00 96.06 191 SER A C 1
ATOM 1498 O O . SER A 1 191 ? 9.621 -0.717 -12.301 1.00 96.06 191 SER A O 1
ATOM 1500 N N . THR A 1 192 ? 10.063 -2.594 -11.133 1.00 97.50 192 THR A N 1
ATOM 1501 C CA . THR A 1 192 ? 9.786 -2.060 -9.794 1.00 97.50 192 THR A CA 1
ATOM 1502 C C . THR A 1 192 ? 11.076 -2.032 -8.984 1.00 97.50 192 THR A C 1
ATOM 1504 O O . THR A 1 192 ? 11.840 -2.999 -8.992 1.00 97.50 192 THR A O 1
ATOM 1507 N N . ALA A 1 193 ? 11.330 -0.943 -8.263 1.00 97.94 193 ALA A N 1
ATOM 1508 C CA . ALA A 1 193 ? 12.502 -0.788 -7.410 1.00 97.94 193 ALA A CA 1
ATOM 1509 C C . ALA A 1 193 ? 12.190 -0.019 -6.121 1.00 97.94 193 ALA A C 1
ATOM 1511 O O . ALA A 1 193 ? 11.273 0.800 -6.055 1.00 97.94 193 ALA A O 1
ATOM 1512 N N . ALA A 1 194 ? 13.020 -0.246 -5.107 1.00 97.88 194 ALA A N 1
ATOM 1513 C CA . ALA A 1 194 ? 13.129 0.610 -3.937 1.00 97.88 194 ALA A CA 1
ATOM 1514 C C . ALA A 1 194 ? 14.304 1.579 -4.138 1.00 97.88 194 ALA A C 1
ATOM 1516 O O . ALA A 1 194 ? 15.454 1.146 -4.229 1.00 97.88 194 ALA A O 1
ATOM 1517 N N . TYR A 1 195 ? 14.041 2.885 -4.222 1.00 97.44 195 TYR A N 1
ATOM 1518 C CA . TYR A 1 195 ? 15.104 3.890 -4.216 1.00 97.44 195 TYR A CA 1
ATOM 1519 C C . TYR A 1 195 ? 15.543 4.179 -2.782 1.00 97.44 195 TYR A C 1
ATOM 1521 O O . TYR A 1 195 ? 14.827 4.843 -2.031 1.00 97.44 195 TYR A O 1
ATOM 1529 N N . ASP A 1 196 ? 16.717 3.682 -2.401 1.00 95.75 196 ASP A N 1
ATOM 1530 C CA . ASP A 1 196 ? 17.316 3.942 -1.094 1.00 95.75 196 ASP A CA 1
ATOM 1531 C C . ASP A 1 196 ? 18.230 5.186 -1.163 1.00 95.75 196 ASP A C 1
ATOM 1533 O O . ASP A 1 196 ? 19.194 5.186 -1.939 1.00 95.75 196 ASP A O 1
ATOM 1537 N N . PRO A 1 197 ? 17.996 6.239 -0.350 1.00 93.25 197 PRO A N 1
ATOM 1538 C CA . PRO A 1 197 ? 18.786 7.471 -0.403 1.00 93.25 197 PRO A CA 1
ATOM 1539 C C . PRO A 1 197 ? 20.233 7.304 0.082 1.00 93.25 197 PRO A C 1
ATOM 1541 O O . PRO A 1 197 ? 21.060 8.188 -0.142 1.00 93.25 197 PRO A O 1
ATOM 1544 N N . TYR A 1 198 ? 20.543 6.205 0.765 1.00 91.19 198 TYR A N 1
ATOM 1545 C CA . TYR A 1 198 ? 21.876 5.857 1.250 1.00 91.19 198 TYR A CA 1
ATOM 1546 C C . TYR A 1 198 ? 22.631 4.932 0.287 1.00 91.19 198 TYR A C 1
ATOM 1548 O O . TYR A 1 198 ? 23.803 4.635 0.523 1.00 91.19 198 TYR A O 1
ATOM 1556 N N . SER A 1 199 ? 21.979 4.470 -0.783 1.00 84.19 199 SER A N 1
ATOM 1557 C CA . SER A 1 199 ? 22.564 3.589 -1.791 1.00 84.19 199 SER A CA 1
ATOM 1558 C C . SER A 1 199 ? 22.142 4.031 -3.199 1.00 84.19 199 SER A C 1
ATOM 1560 O O . SER A 1 199 ? 22.636 5.036 -3.710 1.00 84.19 199 SER A O 1
ATOM 1562 N N . SER A 1 200 ? 21.271 3.266 -3.852 1.00 91.50 200 SER A N 1
ATOM 1563 C CA . SER A 1 200 ? 20.769 3.470 -5.208 1.00 91.50 200 SER A CA 1
ATOM 1564 C C . SER A 1 200 ? 19.462 2.684 -5.376 1.00 91.50 200 SER A C 1
ATOM 1566 O O . SER A 1 200 ? 18.903 2.187 -4.396 1.00 91.50 200 SER A O 1
ATOM 1568 N N . TYR A 1 201 ? 18.958 2.566 -6.604 1.00 95.81 201 TYR A N 1
ATOM 1569 C CA . TYR A 1 201 ? 17.805 1.720 -6.901 1.00 95.81 201 TYR A CA 1
ATOM 1570 C C . TYR A 1 201 ? 18.118 0.245 -6.642 1.00 95.81 201 TYR A C 1
ATOM 1572 O O . TYR A 1 201 ? 18.990 -0.343 -7.280 1.00 95.81 201 TYR A O 1
ATOM 1580 N N . ILE A 1 202 ? 17.354 -0.361 -5.741 1.00 97.31 202 ILE A N 1
ATOM 1581 C CA . ILE A 1 202 ? 17.383 -1.793 -5.466 1.00 97.31 202 ILE A CA 1
ATOM 1582 C C . ILE A 1 202 ? 16.184 -2.401 -6.184 1.00 97.31 202 ILE A C 1
ATOM 1584 O O . ILE A 1 202 ? 15.036 -2.222 -5.776 1.00 97.31 202 ILE A O 1
ATOM 1588 N N . ILE A 1 203 ? 16.460 -3.064 -7.304 1.00 97.12 203 ILE A N 1
ATOM 1589 C CA . ILE A 1 203 ?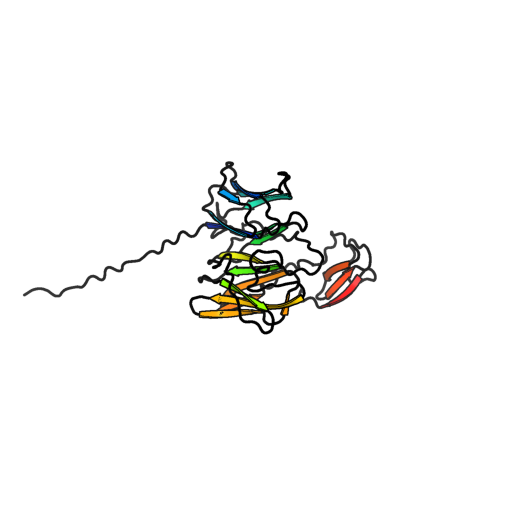 15.437 -3.621 -8.191 1.00 97.12 203 ILE A CA 1
ATOM 1590 C C . ILE A 1 203 ? 14.732 -4.783 -7.483 1.00 97.12 203 ILE A C 1
ATOM 1592 O O . ILE A 1 203 ? 15.383 -5.714 -7.015 1.00 97.12 203 ILE A O 1
ATOM 1596 N N . CYS A 1 204 ? 13.405 -4.708 -7.409 1.00 96.38 204 CYS A N 1
ATOM 1597 C CA . CYS A 1 204 ? 12.532 -5.747 -6.865 1.00 96.38 204 CYS A CA 1
ATOM 1598 C C . CYS A 1 204 ? 12.180 -6.784 -7.935 1.00 96.38 204 CYS A C 1
ATOM 1600 O O . CYS A 1 204 ? 12.150 -7.985 -7.675 1.00 96.38 204 CYS A O 1
ATOM 1602 N N . GLU A 1 205 ? 11.897 -6.288 -9.138 1.00 95.62 205 GLU A N 1
ATOM 1603 C CA . GLU A 1 205 ? 11.497 -7.052 -10.313 1.00 95.62 205 GLU A CA 1
ATOM 1604 C C . GLU A 1 205 ? 11.775 -6.204 -11.562 1.00 95.62 205 GLU A C 1
ATOM 1606 O O . GLU A 1 205 ? 11.639 -4.978 -11.521 1.00 95.62 205 GLU A O 1
ATOM 1611 N N . ASP A 1 206 ? 12.186 -6.833 -12.664 1.00 95.25 206 ASP A N 1
ATOM 1612 C CA . ASP A 1 206 ? 12.617 -6.132 -13.877 1.00 95.25 206 ASP A CA 1
ATOM 1613 C C . ASP A 1 206 ? 11.897 -6.661 -15.118 1.00 95.25 206 ASP A C 1
ATOM 1615 O O . ASP A 1 206 ? 11.873 -7.870 -15.348 1.00 95.25 206 ASP A O 1
ATOM 1619 N N . ASN A 1 207 ? 11.365 -5.743 -15.929 1.00 92.62 207 ASN A N 1
ATOM 1620 C CA . ASN A 1 207 ? 10.753 -6.005 -17.234 1.00 92.62 207 ASN A CA 1
ATOM 1621 C C . ASN A 1 207 ? 9.691 -7.114 -17.216 1.00 92.62 207 ASN A C 1
ATOM 1623 O O . ASN A 1 207 ? 9.728 -8.049 -18.019 1.00 92.62 207 ASN A O 1
ATOM 1627 N N . THR A 1 208 ? 8.727 -7.003 -16.304 1.00 89.88 208 THR A N 1
ATOM 1628 C CA . THR A 1 208 ? 7.590 -7.931 -16.243 1.00 89.88 208 THR A CA 1
ATOM 1629 C C . THR A 1 208 ? 6.285 -7.217 -16.579 1.00 89.88 208 THR A C 1
ATOM 1631 O O . THR A 1 208 ? 6.158 -6.031 -16.280 1.00 89.88 208 THR A O 1
ATOM 1634 N N . PRO A 1 209 ? 5.301 -7.901 -17.189 1.00 88.81 209 PRO A N 1
ATOM 1635 C CA . PRO A 1 209 ? 3.988 -7.310 -17.408 1.00 88.81 209 PRO A CA 1
ATOM 1636 C C . PRO A 1 209 ? 3.335 -6.868 -16.092 1.00 88.81 209 PRO A C 1
ATOM 1638 O O . PRO A 1 209 ? 3.232 -7.656 -15.143 1.00 88.81 209 PRO A O 1
ATOM 1641 N N . ALA A 1 210 ? 2.854 -5.627 -16.062 1.00 88.25 210 ALA A N 1
ATOM 1642 C CA . ALA A 1 210 ? 2.090 -5.050 -14.969 1.00 88.25 210 ALA A CA 1
ATOM 1643 C C . ALA A 1 210 ? 0.694 -5.684 -14.919 1.00 88.25 210 ALA A C 1
ATOM 1645 O O . ALA A 1 210 ? -0.258 -5.191 -15.523 1.00 88.25 210 ALA A O 1
ATOM 1646 N N . MET A 1 211 ? 0.588 -6.818 -14.225 1.00 85.19 211 MET A N 1
ATOM 1647 C CA . MET A 1 211 ? -0.667 -7.547 -14.031 1.00 85.19 211 MET A CA 1
ATOM 1648 C C . MET A 1 211 ? -0.774 -8.128 -12.621 1.00 85.19 211 MET A C 1
ATOM 1650 O O . MET A 1 211 ? 0.237 -8.508 -12.020 1.00 85.19 211 MET A O 1
ATOM 1654 N N . GLY A 1 212 ? -2.016 -8.262 -12.151 1.00 84.44 212 GLY A N 1
ATOM 1655 C CA . GLY A 1 212 ? -2.367 -8.954 -10.909 1.00 84.44 212 GLY A CA 1
ATOM 1656 C C . GLY A 1 212 ? -1.820 -8.307 -9.632 1.00 84.44 212 GLY A C 1
ATOM 1657 O O . GLY A 1 212 ? -1.284 -7.200 -9.641 1.00 84.44 212 GLY A O 1
ATOM 1658 N N . THR A 1 213 ? -1.965 -9.010 -8.510 1.00 87.25 213 THR A N 1
ATOM 1659 C CA . THR A 1 213 ? -1.472 -8.549 -7.205 1.00 87.25 213 THR A CA 1
ATOM 1660 C C . THR A 1 213 ? -0.024 -8.980 -6.991 1.00 87.25 213 THR A C 1
ATOM 1662 O O . THR A 1 213 ? 0.302 -10.158 -7.148 1.00 87.25 213 THR A O 1
ATOM 1665 N N . LYS A 1 214 ? 0.845 -8.048 -6.590 1.00 90.25 214 LYS A N 1
ATOM 1666 C CA . LYS A 1 214 ? 2.221 -8.343 -6.167 1.00 90.25 214 LYS A CA 1
ATOM 1667 C C . LYS A 1 214 ? 2.569 -7.541 -4.923 1.00 90.25 214 LYS A C 1
ATOM 1669 O O . LYS A 1 214 ? 2.377 -6.332 -4.909 1.00 90.25 214 LYS A O 1
ATOM 1674 N N . THR A 1 215 ? 3.166 -8.187 -3.929 1.00 94.12 215 THR A N 1
ATOM 1675 C CA . THR A 1 215 ? 3.725 -7.501 -2.756 1.00 94.12 215 THR A CA 1
ATOM 1676 C C . THR A 1 215 ? 5.234 -7.669 -2.773 1.00 94.12 215 THR A C 1
ATOM 1678 O O . THR A 1 215 ? 5.722 -8.792 -2.780 1.00 94.12 215 THR A O 1
ATOM 1681 N N . PHE A 1 216 ? 5.993 -6.581 -2.771 1.00 97.06 216 PHE A N 1
ATOM 1682 C CA . PHE A 1 216 ? 7.451 -6.572 -2.696 1.00 97.06 216 PHE A CA 1
ATOM 1683 C C . PHE A 1 216 ? 7.895 -6.162 -1.296 1.00 97.06 216 PHE A C 1
ATOM 1685 O O . PHE A 1 216 ? 7.366 -5.216 -0.720 1.00 97.06 216 PHE A O 1
ATOM 1692 N N . VAL A 1 217 ? 8.890 -6.857 -0.752 1.00 96.94 217 VAL A N 1
ATOM 1693 C CA . VAL A 1 217 ? 9.466 -6.567 0.5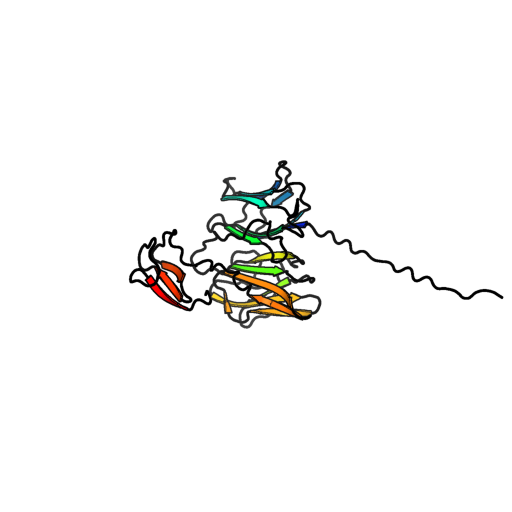63 1.00 96.94 217 VAL A CA 1
ATOM 1694 C C . VAL A 1 217 ? 10.875 -6.033 0.389 1.00 96.94 217 VAL A C 1
ATOM 1696 O O . VAL A 1 217 ? 11.755 -6.739 -0.116 1.00 96.94 217 VAL A O 1
ATOM 1699 N N . TYR A 1 218 ? 11.083 -4.809 0.868 1.00 97.50 218 TYR A N 1
ATOM 1700 C CA . TYR A 1 218 ? 12.391 -4.194 1.015 1.00 97.50 218 TYR A CA 1
ATOM 1701 C C . TYR A 1 218 ? 12.957 -4.489 2.407 1.00 97.50 218 TYR A C 1
ATOM 1703 O O . TYR A 1 218 ? 12.338 -4.148 3.414 1.00 97.50 218 TYR A O 1
ATOM 1711 N N . ARG A 1 219 ? 14.110 -5.161 2.493 1.00 95.69 219 ARG A N 1
ATOM 1712 C CA . ARG A 1 219 ? 14.707 -5.589 3.773 1.00 95.69 219 ARG A CA 1
ATOM 1713 C C . ARG A 1 219 ? 16.198 -5.861 3.670 1.00 95.69 219 ARG A C 1
ATOM 1715 O O . ARG A 1 219 ? 16.740 -6.080 2.589 1.00 95.69 219 ARG A O 1
ATOM 1722 N N . LYS A 1 220 ? 16.838 -5.941 4.832 1.00 93.69 220 LYS A N 1
ATOM 1723 C CA . LYS A 1 220 ? 18.231 -6.360 4.968 1.00 93.69 220 LYS A CA 1
ATOM 1724 C C . LYS A 1 220 ? 18.330 -7.879 5.129 1.00 93.69 220 LYS A C 1
ATOM 1726 O O . LYS A 1 220 ? 17.750 -8.432 6.062 1.00 93.69 220 LYS A O 1
ATOM 1731 N N . VAL A 1 221 ? 19.074 -8.543 4.250 1.00 90.88 221 VAL A N 1
ATOM 1732 C CA . VAL A 1 221 ? 19.364 -9.985 4.275 1.00 90.88 221 VAL A CA 1
ATOM 1733 C C . VAL A 1 221 ? 20.878 -10.152 4.265 1.00 90.88 221 VAL A C 1
ATOM 1735 O O . VAL A 1 221 ? 21.554 -9.578 3.421 1.00 90.88 221 VAL A O 1
ATOM 1738 N N . ASP A 1 222 ? 21.425 -10.867 5.250 1.00 91.69 222 ASP A N 1
ATOM 1739 C CA . ASP A 1 222 ? 22.871 -11.114 5.386 1.00 91.69 222 ASP A CA 1
ATOM 1740 C C . ASP A 1 222 ? 23.755 -9.850 5.318 1.00 91.69 222 ASP A C 1
ATOM 1742 O O . ASP A 1 222 ? 24.913 -9.881 4.913 1.00 91.69 222 ASP A O 1
ATOM 1746 N N . GLY A 1 223 ? 23.210 -8.719 5.778 1.00 90.44 223 GLY A N 1
ATOM 1747 C CA . GLY A 1 223 ? 23.897 -7.427 5.803 1.00 90.44 223 GLY A CA 1
ATOM 1748 C C . GLY A 1 223 ? 23.692 -6.563 4.557 1.00 90.44 223 GLY A C 1
ATOM 1749 O O . GLY A 1 223 ? 24.043 -5.384 4.606 1.00 90.44 223 GLY A O 1
ATOM 1750 N N . GLU A 1 224 ? 23.066 -7.088 3.506 1.00 93.31 224 GLU A N 1
ATOM 1751 C CA . GLU A 1 224 ? 22.782 -6.376 2.259 1.00 93.31 224 GLU A CA 1
ATOM 1752 C C . GLU A 1 224 ? 21.296 -6.036 2.133 1.00 93.31 224 GLU A C 1
ATOM 1754 O O . GLU A 1 224 ? 20.423 -6.803 2.537 1.00 93.31 224 GLU A O 1
ATOM 1759 N N . TYR A 1 225 ? 20.993 -4.864 1.581 1.00 95.38 225 TYR A N 1
ATOM 1760 C CA . TYR A 1 225 ? 19.613 -4.477 1.313 1.00 95.38 225 TYR A CA 1
ATOM 1761 C C . TYR A 1 225 ? 19.137 -5.094 0.005 1.00 95.38 225 TYR A C 1
ATOM 1763 O O . TYR A 1 225 ? 19.808 -5.016 -1.021 1.00 95.38 225 TYR A O 1
ATOM 1771 N N . THR A 1 226 ? 17.956 -5.695 0.054 1.00 96.06 226 THR A N 1
ATOM 1772 C CA . THR A 1 226 ? 17.345 -6.411 -1.063 1.00 96.06 226 THR A CA 1
ATOM 1773 C C . THR A 1 226 ? 15.885 -6.007 -1.183 1.00 96.06 226 THR A C 1
ATOM 1775 O O . THR A 1 226 ? 15.232 -5.697 -0.184 1.00 96.06 226 THR A O 1
ATOM 1778 N N . CYS A 1 227 ? 15.367 -6.033 -2.407 1.00 96.94 227 CYS A N 1
ATOM 1779 C CA . CYS A 1 227 ? 13.942 -5.950 -2.668 1.00 96.94 227 CYS A CA 1
ATOM 1780 C C . CYS A 1 227 ? 13.522 -7.235 -3.372 1.00 96.94 227 CYS A C 1
ATOM 1782 O O . CYS A 1 227 ? 14.134 -7.630 -4.358 1.00 96.94 227 CYS A O 1
ATOM 1784 N N . THR A 1 228 ? 12.528 -7.930 -2.830 1.00 94.12 228 THR A N 1
ATOM 1785 C CA . THR A 1 228 ? 12.115 -9.248 -3.336 1.00 94.12 228 THR A CA 1
ATOM 1786 C C . THR A 1 228 ? 10.608 -9.358 -3.318 1.00 94.12 228 THR A C 1
ATOM 1788 O O . THR A 1 228 ? 9.969 -8.798 -2.430 1.00 94.12 228 THR A O 1
ATOM 1791 N N . LEU A 1 229 ? 10.033 -10.108 -4.255 1.00 91.75 229 LEU A N 1
ATOM 1792 C CA . LEU A 1 229 ? 8.628 -10.483 -4.167 1.00 91.75 229 LEU A CA 1
ATOM 1793 C C . LEU A 1 229 ? 8.395 -11.240 -2.847 1.00 91.75 229 LEU A C 1
ATOM 1795 O O . LEU A 1 229 ? 9.111 -12.193 -2.521 1.00 91.75 229 LEU A O 1
ATOM 1799 N N . LYS A 1 230 ? 7.415 -10.793 -2.060 1.00 84.88 230 LYS A N 1
ATOM 1800 C CA . LYS A 1 230 ? 6.920 -11.492 -0.878 1.00 84.88 230 LYS A CA 1
ATOM 1801 C C . LYS A 1 230 ? 6.388 -12.825 -1.380 1.00 84.88 230 LYS A C 1
ATOM 1803 O O . LYS A 1 230 ? 5.377 -12.865 -2.074 1.00 84.88 230 LYS A O 1
ATOM 1808 N N . ALA A 1 231 ? 7.084 -13.913 -1.052 1.00 62.16 231 ALA A N 1
ATOM 1809 C CA . ALA A 1 231 ? 6.523 -15.239 -1.244 1.00 62.16 231 ALA A CA 1
ATOM 1810 C C . ALA A 1 231 ? 5.162 -15.244 -0.544 1.00 62.16 231 ALA A C 1
ATOM 1812 O O . ALA A 1 231 ? 5.106 -14.926 0.649 1.00 62.16 231 ALA A O 1
ATOM 1813 N N . ALA A 1 232 ? 4.090 -15.532 -1.285 1.00 49.50 232 ALA A N 1
ATOM 1814 C CA . ALA A 1 232 ? 2.753 -15.617 -0.720 1.00 49.50 232 ALA A CA 1
ATOM 1815 C C . ALA A 1 232 ? 2.831 -16.538 0.502 1.00 49.50 232 ALA A C 1
ATOM 1817 O O . ALA A 1 232 ? 3.186 -17.714 0.391 1.00 49.50 232 ALA A O 1
ATOM 1818 N N . THR A 1 233 ? 2.627 -15.986 1.696 1.00 37.25 233 THR A N 1
ATOM 1819 C CA . THR A 1 233 ? 2.749 -16.742 2.937 1.00 37.25 233 THR A CA 1
ATOM 1820 C C . THR A 1 233 ? 1.620 -17.761 3.004 1.00 37.25 233 THR A C 1
ATOM 1822 O O . THR A 1 233 ? 0.542 -17.460 3.494 1.00 37.25 233 THR A O 1
ATOM 1825 N N . GLY A 1 234 ? 1.880 -18.975 2.520 1.00 40.47 234 GLY A N 1
ATOM 1826 C CA . GLY A 1 234 ? 1.328 -20.231 3.036 1.00 40.47 234 GLY A CA 1
ATOM 1827 C C . GLY A 1 234 ? -0.181 -20.473 2.937 1.00 40.47 234 GLY A C 1
ATOM 1828 O O . GLY A 1 234 ? -0.646 -21.486 3.449 1.00 40.47 234 GLY A O 1
ATOM 1829 N N . ALA A 1 235 ? -0.944 -19.613 2.280 1.00 42.34 235 ALA A N 1
ATOM 1830 C CA . ALA A 1 235 ? -2.270 -19.930 1.784 1.00 42.34 235 ALA A CA 1
ATOM 1831 C C . ALA A 1 235 ? -2.328 -19.334 0.392 1.00 42.34 235 ALA A C 1
ATOM 1833 O O . ALA A 1 235 ? -2.244 -18.119 0.229 1.00 42.34 235 ALA A O 1
ATOM 1834 N N . CYS A 1 236 ? -2.382 -20.183 -0.624 1.00 57.03 236 CYS A N 1
ATOM 1835 C CA . CYS A 1 236 ? -2.605 -19.663 -1.954 1.00 57.03 236 CYS A CA 1
ATOM 1836 C C . CYS A 1 236 ? -3.954 -18.968 -1.927 1.00 57.03 236 CYS A C 1
ATOM 1838 O O . CYS A 1 236 ? -4.954 -19.569 -1.551 1.00 57.03 236 CYS A O 1
ATOM 1840 N N . GLU A 1 237 ? -3.951 -17.684 -2.254 1.00 55.94 237 GLU A N 1
ATOM 1841 C CA . GLU A 1 237 ? -5.137 -16.826 -2.256 1.00 55.94 237 GLU A CA 1
ATOM 1842 C C . GLU A 1 237 ? -6.251 -17.440 -3.124 1.00 55.94 237 GLU A C 1
ATOM 1844 O O . GLU A 1 237 ? -7.436 -17.338 -2.828 1.00 55.94 237 GLU A O 1
ATOM 1849 N N . ASN A 1 238 ? -5.832 -18.239 -4.110 1.00 74.62 238 ASN A N 1
ATOM 1850 C CA . ASN A 1 238 ? -6.688 -19.005 -5.001 1.00 74.62 238 ASN A CA 1
ATOM 1851 C C . ASN A 1 238 ? -6.701 -20.508 -4.661 1.00 74.62 238 ASN A C 1
ATOM 1853 O O . ASN A 1 238 ? -6.999 -21.314 -5.531 1.00 74.62 238 ASN A O 1
ATOM 1857 N N . ALA A 1 239 ? -6.286 -20.961 -3.476 1.00 80.81 239 ALA A N 1
ATOM 1858 C CA . ALA A 1 239 ? -6.302 -22.384 -3.121 1.00 80.81 239 ALA A CA 1
ATOM 1859 C C . ALA A 1 239 ? -7.725 -22.927 -3.240 1.00 80.81 239 ALA A C 1
ATOM 1861 O O . ALA A 1 239 ? -8.670 -22.366 -2.684 1.00 80.81 239 ALA A O 1
ATOM 1862 N N . TRP A 1 240 ? -7.886 -24.034 -3.962 1.00 89.38 240 TRP A N 1
ATOM 1863 C CA . TRP A 1 240 ? -9.187 -24.668 -4.067 1.00 89.38 240 TRP A CA 1
ATOM 1864 C C . TRP A 1 240 ? -9.698 -25.062 -2.674 1.0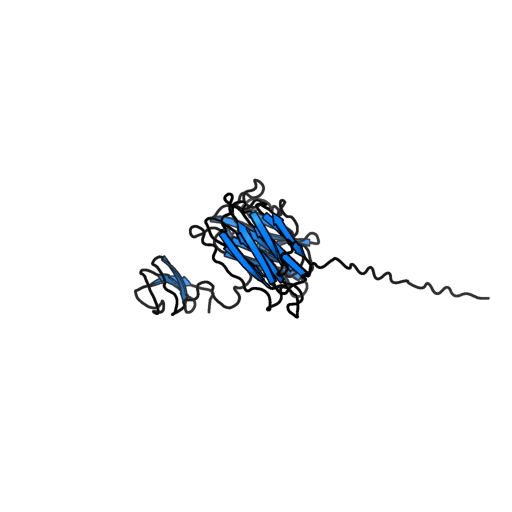0 89.38 240 TRP A C 1
ATOM 1866 O O . TRP A 1 240 ? -9.027 -25.760 -1.911 1.00 89.38 240 TRP A O 1
ATOM 1876 N N . ASN A 1 241 ? -10.919 -24.638 -2.372 1.00 84.50 241 ASN A N 1
ATOM 1877 C CA . ASN A 1 241 ? -11.610 -24.830 -1.114 1.00 84.50 241 ASN A CA 1
ATOM 1878 C C . ASN A 1 241 ? -12.911 -25.601 -1.372 1.00 84.50 241 ASN A C 1
ATOM 1880 O O . ASN A 1 241 ? -13.784 -25.170 -2.125 1.00 84.50 241 ASN A O 1
ATOM 1884 N N . ASN A 1 242 ? -13.073 -26.743 -0.705 1.00 89.19 242 ASN A N 1
ATOM 1885 C CA . ASN A 1 242 ? -14.255 -27.595 -0.852 1.00 89.19 242 ASN A CA 1
ATOM 1886 C C . ASN A 1 242 ? -15.571 -26.938 -0.387 1.00 89.19 242 ASN A C 1
ATOM 1888 O O . ASN A 1 242 ? -16.647 -27.440 -0.700 1.00 89.19 242 ASN A O 1
ATOM 1892 N N . SER A 1 243 ? -15.491 -25.837 0.357 1.00 86.56 243 SER A N 1
ATOM 1893 C CA . SER A 1 243 ? -16.629 -25.115 0.924 1.00 86.56 243 SER A CA 1
ATOM 1894 C C . SER A 1 243 ? -16.994 -23.858 0.127 1.00 86.56 243 SER A C 1
ATOM 1896 O O . SER A 1 243 ? -17.966 -23.189 0.475 1.00 86.56 243 SER A O 1
ATOM 1898 N N . GLN A 1 244 ? -16.256 -23.541 -0.942 1.00 86.56 244 GLN A N 1
ATOM 1899 C CA . GLN A 1 244 ? -16.497 -22.386 -1.807 1.00 86.56 244 GLN A CA 1
ATOM 1900 C C . GLN A 1 244 ? -17.243 -22.795 -3.085 1.00 86.56 244 GLN A C 1
ATOM 1902 O O . GLN A 1 244 ? -17.018 -23.863 -3.659 1.00 86.56 244 GLN A O 1
ATOM 1907 N N . LEU A 1 245 ? -18.167 -21.937 -3.520 1.00 90.12 245 LEU A N 1
ATOM 1908 C CA . LEU A 1 245 ? -18.840 -22.055 -4.811 1.00 90.12 245 LEU A CA 1
ATOM 1909 C C . LEU A 1 245 ? -18.012 -21.327 -5.867 1.00 90.12 245 LEU A C 1
ATOM 1911 O O . LEU A 1 245 ? -17.823 -20.118 -5.763 1.00 90.12 245 LEU A O 1
ATOM 1915 N N . TYR A 1 246 ? -17.595 -22.053 -6.897 1.00 90.44 246 TYR A N 1
ATOM 1916 C CA . TYR A 1 246 ? -16.844 -21.522 -8.027 1.00 90.44 246 TYR A CA 1
ATOM 1917 C C . TYR A 1 246 ? -17.750 -21.364 -9.240 1.00 90.44 246 TYR A C 1
ATOM 1919 O O . TYR A 1 246 ? -18.556 -22.246 -9.550 1.00 90.44 246 TYR A O 1
ATOM 1927 N N . ARG A 1 247 ? -17.642 -20.234 -9.929 1.00 93.56 247 ARG A N 1
ATOM 1928 C CA . ARG A 1 247 ? -18.351 -19.915 -11.167 1.00 93.56 247 ARG A CA 1
ATOM 1929 C C . ARG A 1 247 ? -17.452 -20.195 -12.365 1.00 93.56 247 ARG A C 1
ATOM 1931 O O . ARG A 1 247 ? -16.241 -20.320 -12.253 1.00 93.56 247 ARG A O 1
ATOM 1938 N N . LYS A 1 248 ? -18.067 -20.320 -13.542 1.00 93.31 248 LYS A N 1
ATOM 1939 C CA . LYS A 1 248 ? -17.320 -20.495 -14.790 1.00 93.31 248 LYS A CA 1
ATOM 1940 C C . LYS A 1 248 ? -16.353 -19.316 -14.985 1.00 93.31 248 LYS A C 1
ATOM 1942 O O . LYS A 1 248 ? -16.818 -18.182 -15.022 1.00 93.31 248 LYS A O 1
ATOM 1947 N N . GLY A 1 249 ? -15.073 -19.614 -15.192 1.00 85.19 249 GLY A N 1
ATOM 1948 C CA . GLY A 1 249 ? -13.985 -18.648 -15.350 1.00 85.19 249 GLY A CA 1
ATOM 1949 C C . GLY A 1 249 ? -13.113 -18.475 -14.104 1.00 85.19 249 GLY A C 1
ATOM 1950 O O . GLY A 1 249 ? -12.000 -17.979 -14.234 1.00 85.19 249 GLY A O 1
ATOM 1951 N N . ASP A 1 250 ? -13.565 -18.921 -12.926 1.00 87.94 250 ASP A N 1
ATOM 1952 C CA . ASP A 1 250 ? -12.779 -18.816 -11.693 1.00 87.94 250 ASP A CA 1
ATOM 1953 C C . ASP A 1 250 ? -11.504 -19.660 -11.792 1.00 87.94 250 ASP A C 1
ATOM 1955 O O . ASP A 1 250 ? -11.551 -20.808 -12.246 1.00 87.94 250 ASP A O 1
ATOM 1959 N N . ILE A 1 251 ? -10.379 -19.108 -11.335 1.00 88.94 251 ILE A N 1
ATOM 1960 C CA . ILE A 1 251 ? -9.077 -19.779 -11.348 1.00 88.94 251 ILE A CA 1
ATOM 1961 C C . ILE A 1 251 ? -8.666 -20.120 -9.919 1.00 88.94 251 ILE A C 1
ATOM 1963 O O . ILE A 1 251 ? -8.656 -19.256 -9.048 1.00 88.94 251 ILE A O 1
ATOM 1967 N N . VAL A 1 252 ? -8.292 -21.379 -9.692 1.00 89.31 252 VAL A N 1
ATOM 1968 C CA . VAL A 1 252 ? -7.817 -21.884 -8.400 1.00 89.31 252 VAL A CA 1
ATOM 1969 C C . VAL A 1 252 ? -6.504 -22.646 -8.535 1.00 89.31 252 VAL A C 1
ATOM 1971 O O . VAL A 1 252 ? -6.213 -23.225 -9.577 1.00 89.31 252 VAL A O 1
ATOM 1974 N N . SER A 1 253 ? -5.721 -22.703 -7.464 1.00 88.06 253 SER A N 1
ATOM 1975 C CA . SER A 1 253 ? -4.568 -23.585 -7.313 1.00 88.06 253 SER A CA 1
ATOM 1976 C C . SER A 1 253 ? -4.976 -24.864 -6.578 1.00 88.06 253 SER A C 1
ATOM 1978 O O . SER A 1 253 ? -5.654 -24.830 -5.550 1.00 88.06 253 SER A O 1
ATOM 1980 N N . TYR A 1 254 ? -4.586 -26.018 -7.112 1.00 87.31 254 TYR A N 1
ATOM 1981 C CA . TYR A 1 254 ? -4.786 -27.315 -6.471 1.00 87.31 254 TYR A CA 1
ATOM 1982 C C . TYR A 1 254 ? -3.674 -28.266 -6.904 1.00 87.31 254 TYR A C 1
ATOM 1984 O O . TYR A 1 254 ? -3.528 -28.533 -8.097 1.00 87.31 254 TYR A O 1
ATOM 1992 N N . GLN A 1 255 ? -2.902 -28.774 -5.936 1.00 85.81 255 GLN A N 1
ATOM 1993 C CA . GLN A 1 255 ? -1.789 -29.710 -6.159 1.00 85.81 255 GLN A CA 1
ATOM 1994 C C . GLN A 1 255 ? -0.714 -29.178 -7.132 1.00 85.81 255 GLN A C 1
ATOM 1996 O O . GLN A 1 255 ? -0.313 -29.891 -8.049 1.00 85.81 255 GLN A O 1
ATOM 2001 N N . GLY A 1 256 ? -0.269 -27.925 -6.973 1.00 80.50 256 GLY A N 1
ATOM 2002 C CA . GLY A 1 256 ? 0.764 -27.337 -7.843 1.00 80.50 256 GLY A CA 1
ATOM 2003 C C . GLY A 1 256 ? 0.293 -26.961 -9.252 1.00 80.50 256 GLY A C 1
ATOM 2004 O O . GLY A 1 256 ? 1.108 -26.637 -10.113 1.00 80.50 256 GLY A O 1
ATOM 2005 N N . ILE A 1 257 ? -1.015 -26.996 -9.519 1.00 84.56 257 ILE A N 1
ATOM 2006 C CA . ILE A 1 257 ? -1.604 -26.726 -10.838 1.00 84.56 257 ILE A CA 1
ATOM 2007 C C . ILE A 1 257 ? -2.660 -25.623 -10.709 1.00 84.56 257 ILE A C 1
ATOM 2009 O O . ILE A 1 257 ? -3.422 -25.602 -9.741 1.00 84.56 257 ILE A O 1
ATOM 2013 N N . LEU A 1 258 ? -2.702 -24.708 -11.682 1.00 87.06 258 LEU A N 1
ATOM 2014 C CA . LEU A 1 258 ? -3.777 -23.734 -11.855 1.00 87.06 258 LEU A CA 1
ATOM 2015 C C . LEU A 1 258 ? -4.909 -24.339 -12.689 1.00 87.06 258 LEU A C 1
ATOM 2017 O O . LEU A 1 258 ? -4.692 -24.872 -13.781 1.00 87.06 258 LEU A O 1
ATOM 2021 N N . TRP A 1 259 ? -6.129 -24.197 -12.186 1.00 92.56 259 TRP A N 1
ATOM 2022 C CA . TRP A 1 259 ? -7.343 -24.749 -12.764 1.00 92.56 259 TRP A CA 1
ATOM 2023 C C . TRP A 1 259 ? -8.388 -23.662 -12.965 1.00 92.56 259 TRP A C 1
ATOM 2025 O O . TRP A 1 259 ? -8.725 -22.955 -12.026 1.00 92.56 259 TRP A O 1
ATOM 2035 N N . GLU A 1 260 ? -8.948 -23.582 -14.164 1.00 91.31 260 GLU A N 1
ATOM 2036 C CA . GLU A 1 260 ? -10.060 -22.704 -14.526 1.00 91.31 260 GLU A CA 1
ATOM 2037 C C . GLU A 1 260 ? -11.378 -23.497 -14.511 1.00 91.31 260 GLU A C 1
ATOM 2039 O O . GLU A 1 260 ? -11.495 -24.552 -15.146 1.00 91.31 260 GLU A O 1
ATOM 2044 N N . ALA A 1 261 ? -12.397 -23.009 -13.809 1.00 94.50 261 ALA A N 1
ATOM 2045 C CA . ALA A 1 261 ? -13.719 -23.622 -13.783 1.00 94.50 261 ALA A CA 1
ATOM 2046 C C . ALA A 1 261 ? -14.428 -23.463 -15.141 1.00 94.50 261 ALA A C 1
ATOM 2048 O O . ALA A 1 261 ? -14.684 -22.364 -15.626 1.00 94.50 261 ALA A O 1
ATOM 2049 N N . ARG A 1 262 ? -14.831 -24.574 -15.761 1.00 90.94 262 ARG A N 1
ATOM 2050 C CA . ARG A 1 262 ? -15.596 -24.592 -17.025 1.00 90.94 262 ARG A CA 1
ATOM 2051 C C . ARG A 1 262 ? -17.094 -24.393 -16.804 1.00 90.94 262 ARG A C 1
ATOM 2053 O O . ARG A 1 262 ? -17.803 -23.967 -17.719 1.00 90.94 262 ARG A O 1
ATOM 2060 N N . PHE A 1 263 ? -17.564 -24.726 -15.605 1.00 90.62 263 PHE A N 1
ATOM 2061 C CA . PHE A 1 263 ? -18.953 -24.667 -15.156 1.00 90.62 263 PHE A CA 1
ATOM 2062 C C . PHE A 1 263 ? -18.996 -24.275 -13.677 1.00 90.62 263 PHE A C 1
ATOM 2064 O O . PHE A 1 263 ? -17.968 -24.266 -13.007 1.00 90.62 263 PHE A O 1
ATOM 2071 N N . VAL A 1 264 ? -20.193 -23.991 -13.158 1.00 88.25 264 VAL A N 1
ATOM 2072 C CA . VAL A 1 264 ? -20.379 -23.809 -11.713 1.00 88.25 264 VAL A CA 1
ATOM 2073 C C . VAL A 1 264 ? -20.003 -25.106 -10.985 1.00 88.25 264 VAL A C 1
ATOM 2075 O O . VAL A 1 264 ? -20.479 -26.179 -11.357 1.00 88.25 264 VAL A O 1
ATOM 2078 N N . SER A 1 265 ? -19.152 -25.007 -9.965 1.00 88.62 265 SER A N 1
ATOM 2079 C CA . SER A 1 265 ? -18.578 -26.138 -9.233 1.00 88.62 265 SER A CA 1
ATOM 2080 C C . SER A 1 265 ? -18.584 -25.866 -7.727 1.00 88.62 265 SER A C 1
ATOM 2082 O O . SER A 1 265 ? -18.262 -24.767 -7.289 1.00 88.62 265 SER A O 1
ATOM 2084 N N . TYR A 1 266 ? -18.962 -26.862 -6.925 1.00 92.25 266 TYR A N 1
ATOM 2085 C CA . TYR A 1 266 ? -18.992 -26.786 -5.460 1.00 92.25 266 TYR A CA 1
ATOM 2086 C C . TYR A 1 266 ? -18.587 -28.134 -4.871 1.00 92.25 266 TYR A C 1
ATOM 2088 O O . TYR A 1 266 ? -19.111 -29.164 -5.293 1.00 92.25 266 TYR A O 1
ATOM 2096 N N . GLY A 1 267 ? -17.654 -28.145 -3.919 1.00 85.62 267 GLY A N 1
ATOM 2097 C CA . GLY A 1 267 ? -17.235 -29.365 -3.217 1.00 85.62 267 GLY A CA 1
ATOM 2098 C C . GLY A 1 267 ? -16.433 -30.383 -4.035 1.00 85.62 267 GLY A C 1
ATOM 2099 O O . GLY A 1 267 ? -15.900 -31.325 -3.452 1.00 85.62 267 GLY A O 1
ATOM 2100 N N . PHE A 1 268 ? -16.287 -30.199 -5.352 1.00 89.25 268 PHE A N 1
ATOM 2101 C CA . PHE A 1 268 ? -15.534 -31.111 -6.216 1.00 89.25 268 PHE A CA 1
ATOM 2102 C C . PHE A 1 268 ? -14.141 -30.566 -6.562 1.00 89.25 268 PHE A C 1
ATOM 2104 O O . PHE A 1 268 ? -14.051 -29.457 -7.101 1.00 89.25 268 PHE A O 1
ATOM 2111 N N . PRO A 1 269 ? -13.066 -31.341 -6.307 1.00 91.81 269 PRO A N 1
ATOM 2112 C CA . PRO A 1 269 ? -11.700 -30.899 -6.553 1.00 91.81 269 PRO A CA 1
ATOM 2113 C C . PRO A 1 269 ? -11.419 -30.728 -8.051 1.00 91.81 269 PRO A C 1
ATOM 2115 O O . PRO A 1 269 ? -12.041 -31.428 -8.858 1.00 91.81 269 PRO A O 1
ATOM 2118 N N . PRO A 1 270 ? -10.471 -29.859 -8.444 1.00 92.19 270 PRO A N 1
ATOM 2119 C CA . PRO A 1 270 ? -10.234 -29.518 -9.840 1.00 92.19 270 PRO A CA 1
ATOM 2120 C C . PRO A 1 270 ? -9.788 -30.644 -10.774 1.00 92.19 270 PRO A C 1
ATOM 2122 O O . PRO A 1 270 ? -9.892 -30.510 -11.985 1.00 92.19 270 PRO A O 1
ATOM 2125 N N . SER A 1 271 ? -9.393 -31.803 -10.252 1.00 91.25 271 SER A N 1
ATOM 2126 C CA . SER A 1 271 ? -8.992 -32.984 -11.028 1.00 91.25 271 SER A CA 1
ATOM 2127 C C . SER A 1 271 ? -10.157 -33.715 -11.733 1.00 91.25 271 SER A C 1
ATOM 2129 O O . SER A 1 271 ? -10.199 -34.945 -11.786 1.00 91.25 271 SER A O 1
ATOM 2131 N N . ASN A 1 272 ? -11.133 -32.979 -12.279 1.00 91.88 272 ASN A N 1
ATOM 2132 C CA . ASN A 1 272 ? -12.295 -33.523 -12.982 1.00 91.88 272 ASN A CA 1
ATOM 2133 C C . ASN A 1 272 ? -12.745 -32.644 -14.172 1.00 91.88 272 ASN A C 1
ATOM 2135 O O . ASN A 1 272 ? -12.234 -31.555 -14.409 1.00 91.88 272 ASN A O 1
ATOM 2139 N N . TRP A 1 273 ? -13.738 -33.118 -14.931 1.00 93.38 273 TRP A N 1
ATOM 2140 C CA . TRP A 1 273 ? -14.204 -32.500 -16.182 1.00 93.38 273 TRP A CA 1
ATOM 2141 C C . TRP A 1 273 ? -14.856 -31.108 -16.044 1.00 93.38 273 TRP A C 1
ATOM 2143 O O . TRP A 1 273 ? -15.034 -30.431 -17.062 1.00 93.38 273 TRP A O 1
ATOM 2153 N N . LEU A 1 274 ? -15.208 -30.675 -14.826 1.00 94.56 274 LEU A N 1
ATOM 2154 C CA . LEU A 1 274 ? -15.713 -29.330 -14.520 1.00 94.56 274 LEU A CA 1
ATOM 2155 C C . LEU A 1 274 ? -14.626 -28.259 -14.613 1.00 94.56 274 LEU A C 1
ATOM 2157 O O . LEU A 1 274 ? -14.958 -27.079 -14.648 1.00 94.56 274 LEU A O 1
ATOM 2161 N N . TRP A 1 275 ? -13.358 -28.655 -14.674 1.00 95.62 275 TRP A N 1
ATOM 2162 C CA . TRP A 1 275 ? -12.216 -27.758 -14.638 1.00 95.62 275 TRP A CA 1
ATOM 2163 C C . TRP A 1 275 ? -11.313 -27.973 -15.851 1.00 95.62 275 TRP A C 1
ATOM 2165 O O . TRP A 1 275 ? -11.383 -28.987 -16.552 1.00 95.62 275 TRP A O 1
ATOM 2175 N N . LYS A 1 276 ? -10.494 -26.970 -16.134 1.00 94.94 276 LYS A N 1
ATOM 2176 C CA . LYS A 1 276 ? -9.503 -26.961 -17.200 1.00 94.94 276 LYS A CA 1
ATOM 2177 C C . LYS A 1 276 ? -8.171 -26.561 -16.586 1.00 94.94 276 LYS A C 1
ATOM 2179 O O . LYS A 1 276 ? -8.075 -25.500 -15.986 1.00 94.94 276 LYS A O 1
ATOM 2184 N N . GLU A 1 277 ? -7.158 -27.394 -16.749 1.00 94.62 277 GLU A N 1
ATOM 2185 C CA . GLU A 1 277 ? -5.787 -27.018 -16.415 1.00 94.62 277 GLU A CA 1
ATOM 2186 C C . GLU A 1 277 ? -5.346 -25.843 -17.302 1.00 94.62 277 GLU A C 1
ATOM 2188 O O . GLU A 1 277 ? -5.508 -25.883 -18.527 1.00 94.62 277 GLU A O 1
ATOM 2193 N N . VAL A 1 278 ? -4.838 -24.781 -16.678 1.00 90.75 278 VAL A N 1
ATOM 2194 C CA . VAL A 1 278 ? -4.411 -23.549 -17.366 1.00 90.75 278 VAL A CA 1
ATOM 2195 C C . VAL A 1 278 ? -2.955 -23.181 -17.107 1.00 90.75 278 VAL A C 1
ATOM 2197 O O . VAL A 1 278 ? -2.430 -22.297 -17.778 1.00 90.75 278 VAL A O 1
ATOM 2200 N N . GLY A 1 279 ? -2.277 -23.878 -16.195 1.00 82.50 279 GLY A N 1
ATOM 2201 C CA . GLY A 1 279 ? -0.851 -23.693 -15.961 1.00 82.50 279 GLY A CA 1
ATOM 2202 C C . GLY A 1 279 ? -0.367 -24.372 -14.690 1.00 82.50 279 GLY A C 1
ATOM 2203 O O . GLY A 1 279 ? -1.125 -25.031 -13.982 1.00 82.50 279 GLY A O 1
ATOM 2204 N N . THR A 1 280 ? 0.908 -24.182 -14.384 1.00 75.69 280 THR A N 1
ATOM 2205 C CA . THR A 1 280 ? 1.509 -24.596 -13.115 1.00 75.69 280 THR A CA 1
ATOM 2206 C C . THR A 1 280 ? 1.332 -23.501 -12.074 1.00 75.69 280 THR A C 1
ATOM 2208 O O . THR A 1 280 ? 1.398 -22.315 -12.390 1.00 75.69 280 THR A O 1
ATOM 2211 N N . SER A 1 281 ? 1.124 -23.898 -10.826 1.00 69.44 281 SER A N 1
ATOM 2212 C CA . SER A 1 281 ? 1.121 -22.998 -9.682 1.00 69.44 281 SER A CA 1
ATOM 2213 C C . SER A 1 281 ? 2.377 -23.253 -8.855 1.00 69.44 281 SER A C 1
ATOM 2215 O O . SER A 1 281 ? 2.710 -24.403 -8.591 1.00 69.44 281 SER A O 1
ATOM 2217 N N . GLU A 1 282 ? 3.053 -22.199 -8.398 1.00 58.88 282 GLU A N 1
ATOM 2218 C CA . GLU A 1 282 ? 4.162 -22.328 -7.432 1.00 58.88 282 GLU A CA 1
ATOM 2219 C C . GLU A 1 282 ? 3.664 -22.643 -6.002 1.00 58.88 282 GLU A C 1
ATOM 2221 O O . GLU A 1 282 ? 4.439 -22.738 -5.052 1.00 58.88 282 GLU A O 1
ATOM 2226 N N . CYS A 1 283 ? 2.353 -22.852 -5.871 1.00 55.31 283 CYS A N 1
ATOM 2227 C CA . CYS A 1 283 ? 1.631 -23.296 -4.691 1.00 55.31 283 CYS A CA 1
ATOM 2228 C C . CYS A 1 283 ? 1.684 -24.816 -4.500 1.00 55.31 283 CYS A C 1
ATOM 2230 O O . CYS A 1 283 ? 0.966 -25.541 -5.193 1.00 55.31 283 CYS A O 1
ATOM 2232 N N . ASN A 1 284 ? 2.460 -25.293 -3.523 1.00 44.53 284 ASN A N 1
ATOM 2233 C CA . ASN A 1 284 ? 2.416 -26.685 -3.050 1.00 44.53 284 ASN A CA 1
ATOM 2234 C C . ASN A 1 284 ? 1.714 -26.801 -1.699 1.00 44.53 284 ASN A C 1
ATOM 2236 O O . ASN A 1 284 ? 2.144 -26.092 -0.763 1.00 44.53 284 ASN A O 1
#

InterPro domains:
  IPR003610 Carbohydrate binding module family 5/12 [SM00495] (237-278)
  IPR036573 Carbohydrate-binding module superfamily 5/12 [SSF51055] (231-280)

Secondary structure (DSSP, 8-state):
---------------------SEEEEEE-TT--EEEEEETT--EEEEE--SEEEEEE--SSSEEEEEEE-TT--EEEEEEEE-SGGG--S-EEEEEEEETTTEEEEEE-TTS-TTSPPPEEEE-PSTT--EEEEEE-SSS-BEEEEEETTSPPEE-TTT-PBPTT-EEEE-TTSTTTTSTTT---TT-EEEEEEE-TTS-EEEEEEEEE--SEEEEEEEEETTEEEEEE----SS-TTB--TTSEEPTT-EEEETTEEEEESS-EES--SSSTTEEEEEE-S--